Protein AF-0000000085945039 (afdb_homodimer)

Foldseek 3Di:
DLVVVVVVCVVVVDDCPDPVNVCVSVVVVVVLCQLQVLVVDDLCVLQVPQKDQQQDQDKDKDWFLKAWAAALVPRFIKIWIKIKIFGAPRIDGDPVSLSSLLSSLRSNHDDVQRSQVSSQVSCCVVRVTQKMKMKIKIDTVCCQVDDPNPVPDIDMYMDMDHCCVVPPVNVVVRVVVRVVVD/DLVVVLVVCVVVVDDCPDPVNVCVSVVVVVVLCQLQVLVVDDLCVLQVPQKDQQQDFDKDKDWFLKAWAAALVPRFIKIWIKIKIFGAPRIDGDPVSLSVLLSSLRSNHDDVQRSQVSSQVSCCVVRVTQKMKMKIKIDTVCCQVDDPNPVPDIDMYMDMDHCCVVPVVNVVVRVVVRVVVD

Solvent-accessible surface area (backbone atoms only — not comparable to full-atom values): 18524 Å² total; per-residue (Å²): 86,34,66,31,40,44,49,41,46,42,74,63,72,48,64,59,80,40,81,73,31,57,60,16,23,54,42,26,35,53,48,52,49,60,47,31,45,21,71,77,54,52,69,70,70,61,47,62,84,43,66,38,82,69,71,45,73,58,77,46,72,49,70,70,39,75,40,54,31,27,30,37,53,45,70,33,50,28,41,36,31,35,32,40,35,35,29,30,58,34,34,44,63,47,69,67,40,56,53,48,49,47,47,34,56,30,13,24,75,34,51,71,65,58,45,30,42,52,46,34,50,48,50,40,68,73,46,54,37,54,15,28,35,23,38,34,40,32,34,48,41,64,47,34,71,33,87,89,38,47,78,82,54,70,47,76,42,71,29,58,35,56,46,36,56,74,32,65,68,59,32,47,53,53,53,54,60,61,59,66,74,108,88,35,65,30,41,45,50,40,45,41,73,64,71,47,62,59,79,39,85,73,30,58,60,16,23,52,41,27,34,52,48,51,48,59,48,31,44,20,70,78,55,51,69,70,69,62,46,64,82,41,66,40,82,68,70,46,73,58,76,46,75,51,70,71,40,76,42,54,30,25,30,37,54,45,71,33,50,28,39,36,32,34,32,41,35,35,29,31,58,34,36,46,64,48,70,67,40,56,54,48,49,48,46,35,56,30,12,24,76,32,52,71,65,58,45,31,41,52,48,33,51,49,51,40,68,73,47,54,37,52,17,29,38,22,38,37,39,33,35,47,42,63,46,33,71,34,88,89,38,46,78,81,56,70,48,77,44,70,28,57,34,56,48,37,56,74,32,67,68,60,32,48,52,53,53,56,59,59,60,67,73,108

InterPro domains:
  IPR001474 GTP cyclohydrolase I [MF_00223] (1-179)
  IPR001474 GTP cyclohydrolase I [NF006826] (3-180)
  IPR001474 GTP cyclohydrolase I [PTHR11109] (1-179)
  IPR001474 GTP cyclohydrolase I [TIGR00063] (1-179)
  IPR018234 GTP cyclohydrolase I, conserved site [PS00860] (106-116)
  IPR020602 GTP cyclohydrolase I domain [PF01227] (2-178)
  IPR043133 GTP cyclohydrolase I, C-terminal/NADPH-dependent 7-cyano-7-deazaguanine reductase [G3DSA:3.30.1130.10] (48-181)
  IPR043134 GTP cyclohydrolase I, N-terminal domain [G3DSA:1.10.286.10] (1-46)

Sequence (364 aa):
MSKAYASIITHCGEDIQRQGLLKTPERAAKAMLFFTKGYEDNLDDVVNEAIFDEGHDEMVIVSNIEMFSLCEHHLVPFIGKVHIGYLPNKKVIGLSKLARIVEMFSRRLQVQERLTKQIAVAISEVLQPLGVAVVVEACHMCMVMRGVQKINATTMTSCMLGVLRDDAKTRDEFLNLTKRQKMSKAYASIITHCGEDIQRQGLLKTPERAAKAMLFFTKGYEDNLDDVVNEAIFDEGHDEMVIVSNIEMFSLCEHHLVPFIGKVHIGYLPNKKVIGLSKLARIVEMFSRRLQVQERLTKQIAVAISEVLQPLGVAVVVEACHMCMVMRGVQKINATTMTSCMLGVLRDDAKTRDEFLNLTKRQK

Organism: Parascaris univalens (NCBI:txid6257)

Nearest PDB structures (foldseek):
  1is7-assembly1_B  TM=9.895E-01  e=5.370E-28  Rattus norvegicus
  6z80-assembly1_A  TM=9.912E-01  e=3.704E-28  Homo sapiens
  1is8-assembly1_D  TM=9.829E-01  e=1.359E-27  Rattus norvegicus
  1wm9-assembly1_A  TM=9.925E-01  e=2.341E-26  Thermus thermophilus HB8
  1fb1-assembly1_C  TM=9.833E-01  e=1.944E-26  Homo sapiens

Radius of gyration: 23.94 Å; Cα contacts (8 Å, |Δi|>4): 740; chains: 2; bounding box: 45×75×54 Å

Secondary structure (DSSP, 8-state):
-HHHHHHHHHHTT--TTSGGGTTHHHHHHHHHHHHTGGGG--HHHHHTT-EEE----SPEEEEEEEEEEEETTT--EEEEEEEEEEE-SSEEE-HHHHHHHHHHHHSSEE-HHHHHHHHHHHHHHHH--SEEEEEEEEEEHHHHSSTT--TT--EEEEEEEEHHHH-HHHHHHHHHHHHTT-/-HHHHHHHHHHTT--TTSGGGTTHHHHHHHHHHHHTGGGG--HHHHHTT-EEE----SPEEEEEEEEEEEETTT--EEEEEEEEEEE-SSEEE-HHHHHHHHHHHHSSEE-HHHHHHHHHHHHHHHH--SEEEEEEEEEEHHHHSSTT--TT--EEEEEEEEHHHH-HHHHHHHHHHHHTT-

pLDDT: mean 93.79, std 7.06, range [51.91, 98.81]

Structure (mmCIF, N/CA/C/O backbone):
data_AF-0000000085945039-model_v1
#
loop_
_entity.id
_entity.type
_entity.pdbx_description
1 polymer 'GTP cyclohydrolase 1'
#
loop_
_atom_site.group_PDB
_atom_site.id
_atom_site.type_symbol
_atom_site.label_atom_id
_atom_site.label_alt_id
_atom_site.label_comp_id
_atom_site.label_asym_id
_atom_site.label_entity_id
_atom_site.label_seq_id
_atom_site.pdbx_PDB_ins_code
_atom_site.Cartn_x
_atom_site.Cartn_y
_atom_site.Cartn_z
_atom_site.occupancy
_atom_site.B_iso_or_equiv
_atom_site.auth_seq_id
_atom_site.auth_comp_id
_atom_site.auth_asym_id
_atom_site.auth_atom_id
_atom_site.pdbx_PDB_model_num
ATOM 1 N N . MET A 1 1 ? 22.312 -5.035 1.761 1 96.31 1 MET A N 1
ATOM 2 C CA . MET A 1 1 ? 21.016 -4.379 1.548 1 96.31 1 MET A CA 1
ATOM 3 C C . MET A 1 1 ? 20.75 -3.336 2.627 1 96.31 1 MET A C 1
ATOM 5 O O . MET A 1 1 ? 20.281 -2.24 2.33 1 96.31 1 MET A O 1
ATOM 9 N N . SER A 1 2 ? 21.203 -3.65 3.838 1 97.81 2 SER A N 1
ATOM 10 C CA . SER A 1 2 ? 21.016 -2.686 4.918 1 97.81 2 SER A CA 1
ATOM 11 C C . SER A 1 2 ? 21.766 -1.394 4.637 1 97.81 2 SER A C 1
ATOM 13 O O . SER A 1 2 ? 21.25 -0.3 4.879 1 97.81 2 SER A O 1
ATOM 15 N N . LYS A 1 3 ? 22.953 -1.507 4.141 1 98 3 LYS A N 1
ATOM 16 C CA . LYS A 1 3 ? 23.75 -0.33 3.799 1 98 3 LYS A CA 1
ATOM 17 C C . LYS A 1 3 ? 23.062 0.492 2.705 1 98 3 LYS A C 1
ATOM 19 O O . LYS A 1 3 ? 23.109 1.724 2.73 1 98 3 LYS A O 1
ATOM 24 N N . ALA A 1 4 ? 22.516 -0.199 1.763 1 98.31 4 ALA A N 1
ATOM 25 C CA . ALA A 1 4 ? 21.781 0.494 0.705 1 98.31 4 ALA A CA 1
ATOM 26 C C . ALA A 1 4 ? 20.594 1.274 1.274 1 98.31 4 ALA A C 1
ATOM 28 O O . ALA A 1 4 ? 20.391 2.436 0.916 1 98.31 4 ALA A O 1
ATOM 29 N N . TYR A 1 5 ? 19.859 0.705 2.178 1 98.5 5 TYR A N 1
ATOM 30 C CA . TYR A 1 5 ? 18.719 1.389 2.785 1 98.5 5 TYR A CA 1
ATOM 31 C C . TYR A 1 5 ? 19.188 2.551 3.656 1 98.5 5 TYR A C 1
ATOM 33 O O . TYR A 1 5 ? 18.531 3.592 3.713 1 98.5 5 TYR A O 1
ATOM 41 N N . ALA A 1 6 ? 20.297 2.352 4.379 1 98.31 6 ALA A N 1
ATOM 42 C CA . ALA A 1 6 ? 20.875 3.471 5.125 1 98.31 6 ALA A CA 1
ATOM 43 C C . ALA A 1 6 ? 21.188 4.648 4.207 1 98.31 6 ALA A C 1
ATOM 45 O O . ALA A 1 6 ? 20.906 5.801 4.551 1 98.31 6 ALA A O 1
ATOM 46 N N . SER A 1 7 ? 21.75 4.344 3.1 1 98.25 7 SER A N 1
ATOM 47 C CA . SER A 1 7 ? 22.047 5.367 2.107 1 98.25 7 SER A CA 1
ATOM 48 C C . SER A 1 7 ? 20.781 6.066 1.629 1 98.25 7 SER A C 1
ATOM 50 O O . SER A 1 7 ? 20.734 7.293 1.509 1 98.25 7 SER A O 1
ATOM 52 N N . ILE A 1 8 ? 19.719 5.312 1.376 1 98.25 8 ILE A N 1
ATOM 53 C CA . ILE A 1 8 ? 18.453 5.855 0.915 1 98.25 8 ILE A CA 1
ATOM 54 C C . ILE A 1 8 ? 17.891 6.812 1.963 1 98.25 8 ILE A C 1
ATOM 56 O O . ILE A 1 8 ? 17.5 7.938 1.64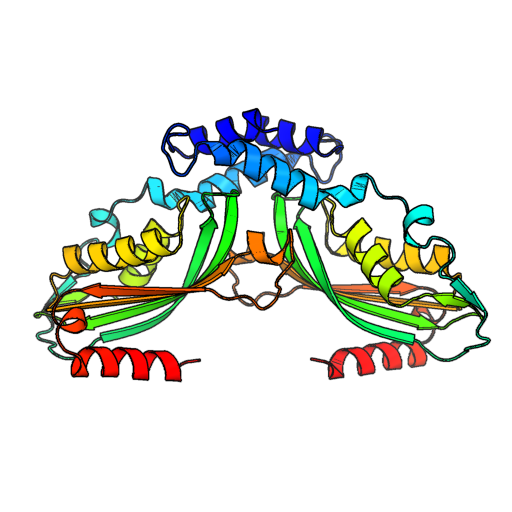2 1 98.25 8 ILE A O 1
ATOM 60 N N . ILE A 1 9 ? 17.859 6.395 3.205 1 98.19 9 ILE A N 1
ATOM 61 C CA . ILE A 1 9 ? 17.312 7.199 4.297 1 98.19 9 ILE A CA 1
ATOM 62 C C . ILE A 1 9 ? 18.109 8.5 4.41 1 98.19 9 ILE A C 1
ATOM 64 O O . ILE A 1 9 ? 17.516 9.578 4.551 1 98.19 9 ILE A O 1
ATOM 68 N N . THR A 1 10 ? 19.391 8.438 4.297 1 97.38 10 THR A N 1
ATOM 69 C CA . THR A 1 10 ? 20.266 9.609 4.383 1 97.38 10 THR A CA 1
ATOM 70 C C . THR A 1 10 ? 19.984 10.578 3.234 1 97.38 10 THR A C 1
ATOM 72 O O . THR A 1 10 ? 19.938 11.789 3.434 1 97.38 10 THR A O 1
ATOM 75 N N . HIS A 1 11 ? 19.75 10.039 2.088 1 96.94 11 HIS A N 1
ATOM 76 C CA . HIS A 1 11 ? 19.5 10.867 0.916 1 96.94 11 HIS A CA 1
ATOM 77 C C . HIS A 1 11 ? 18.156 11.57 1.013 1 96.94 11 HIS A C 1
ATOM 79 O O . HIS A 1 11 ? 17.906 12.562 0.322 1 96.94 11 HIS A O 1
ATOM 85 N N . CYS A 1 12 ? 17.234 11 1.797 1 96.12 12 CYS A N 1
ATOM 86 C CA . CYS A 1 12 ? 15.945 11.648 2.033 1 96.12 12 CYS A CA 1
ATOM 87 C C . CYS A 1 12 ? 16.094 12.812 3.002 1 96.12 12 CYS A C 1
ATOM 89 O O . CYS A 1 12 ? 15.141 13.562 3.227 1 96.12 12 CYS A O 1
ATOM 91 N N . GLY A 1 13 ? 17.234 12.984 3.623 1 94.5 13 GLY A N 1
ATOM 92 C CA . GLY A 1 13 ? 17.484 14.086 4.543 1 94.5 13 GLY A CA 1
ATOM 93 C C . GLY A 1 13 ? 17.312 13.695 5.996 1 94.5 13 GLY A C 1
ATOM 94 O O . GLY A 1 13 ? 17.266 14.562 6.875 1 94.5 13 GLY A O 1
ATOM 95 N N . GLU A 1 14 ? 17.219 12.398 6.285 1 95.69 14 GLU A N 1
ATOM 96 C CA . GLU A 1 14 ? 17 11.93 7.648 1 95.69 14 GLU A CA 1
ATOM 97 C C . GLU A 1 14 ? 18.312 11.547 8.32 1 95.69 14 GLU A C 1
ATOM 99 O O . GLU A 1 14 ? 19.312 11.305 7.637 1 95.69 14 GLU A O 1
ATOM 104 N N . ASP A 1 15 ? 18.266 11.609 9.617 1 94.94 15 ASP A N 1
ATOM 105 C CA . ASP A 1 15 ? 19.391 11.164 10.438 1 94.94 15 ASP A CA 1
ATOM 106 C C . ASP A 1 15 ? 19.25 9.68 10.789 1 94.94 15 ASP A C 1
ATOM 108 O O . ASP A 1 15 ? 18.438 9.312 11.641 1 94.94 15 ASP A O 1
ATOM 112 N N . ILE A 1 16 ? 20.031 8.906 10.203 1 94 16 ILE A N 1
ATOM 113 C CA . ILE A 1 16 ? 19.953 7.457 10.375 1 94 16 ILE A CA 1
ATOM 114 C C . ILE A 1 16 ? 20.266 7.09 11.82 1 94 16 ILE A C 1
ATOM 116 O O . ILE A 1 16 ? 19.984 5.977 12.258 1 94 16 ILE A O 1
ATOM 120 N N . GLN A 1 17 ? 20.828 8.055 12.555 1 94.19 17 GLN A N 1
ATOM 121 C CA . GLN A 1 17 ? 21.25 7.766 13.922 1 94.19 17 GLN A CA 1
ATOM 122 C C . GLN A 1 17 ? 20.156 8.133 14.922 1 94.19 17 GLN A C 1
ATOM 124 O O . GLN A 1 17 ? 20.281 7.867 16.125 1 94.19 17 GLN A O 1
ATOM 129 N N . ARG A 1 18 ? 19.109 8.703 14.438 1 93.56 18 ARG A N 1
ATOM 130 C CA . ARG A 1 18 ? 18.062 9.016 15.398 1 93.56 18 ARG A CA 1
ATOM 131 C C . ARG A 1 18 ? 17.344 7.75 15.867 1 93.56 18 ARG A C 1
ATOM 133 O O . ARG A 1 18 ? 17.297 6.758 15.141 1 93.56 18 ARG A O 1
ATOM 140 N N . GLN A 1 19 ? 16.75 7.707 17.047 1 92.56 19 GLN A N 1
ATOM 141 C CA . GLN A 1 19 ? 16.188 6.547 17.734 1 92.56 19 GLN A CA 1
ATOM 142 C C . GLN A 1 19 ? 15.172 5.82 16.859 1 92.56 19 GLN A C 1
ATOM 144 O O . GLN A 1 19 ? 15.227 4.598 16.719 1 92.56 19 GLN A O 1
ATOM 149 N N . GLY A 1 20 ? 14.375 6.426 16.156 1 92.19 20 GLY A N 1
ATOM 150 C CA . GLY A 1 20 ? 13.32 5.824 15.352 1 92.19 20 GLY A CA 1
ATOM 151 C C . GLY A 1 20 ? 13.828 5.156 14.086 1 92.19 20 GLY A C 1
ATOM 152 O O . GLY A 1 20 ? 13.148 4.316 13.5 1 92.19 20 GLY A O 1
ATOM 153 N N . LEU A 1 21 ? 15.102 5.398 13.672 1 96.75 21 LEU A N 1
ATOM 154 C CA . LEU A 1 21 ? 15.594 4.934 12.383 1 96.75 21 LEU A CA 1
ATOM 155 C C . LEU A 1 21 ? 16.797 4.016 12.555 1 96.75 21 LEU A C 1
ATOM 157 O O . LEU A 1 21 ? 17.281 3.416 11.594 1 96.75 21 LEU A O 1
ATOM 161 N N . LEU A 1 22 ? 17.234 3.82 13.805 1 96.88 22 LEU A N 1
ATOM 162 C CA . LEU A 1 22 ? 18.453 3.07 14.086 1 96.88 22 LEU A CA 1
ATOM 163 C C . LEU A 1 22 ? 18.406 1.686 13.445 1 96.88 22 LEU A C 1
ATOM 165 O O . LEU A 1 22 ? 19.375 1.238 12.836 1 96.88 22 LEU A O 1
ATOM 169 N N . LYS A 1 23 ? 17.328 1.041 13.609 1 97.81 23 LYS A N 1
ATOM 170 C CA . LYS A 1 23 ? 17.203 -0.328 13.117 1 97.81 23 LYS A CA 1
ATOM 171 C C . LYS A 1 23 ? 16.438 -0.372 11.797 1 97.81 23 LYS A C 1
ATOM 173 O O . LYS A 1 23 ? 16.203 -1.449 11.25 1 97.81 23 LYS A O 1
ATOM 178 N N . THR A 1 24 ? 16.078 0.796 11.242 1 98.31 24 THR A N 1
ATOM 179 C CA . THR A 1 24 ? 15.219 0.87 10.062 1 98.31 24 THR A CA 1
ATOM 180 C C . THR A 1 24 ? 15.914 0.259 8.852 1 98.31 24 THR A C 1
ATOM 182 O O . THR A 1 24 ? 15.312 -0.505 8.102 1 98.31 24 THR A O 1
ATOM 185 N N . PRO A 1 25 ? 17.234 0.521 8.648 1 98.25 25 PRO A N 1
ATOM 186 C CA . PRO A 1 25 ? 17.891 -0.089 7.484 1 98.25 25 PRO A CA 1
ATOM 187 C C . PRO A 1 25 ? 17.797 -1.614 7.496 1 98.25 25 PRO A C 1
ATOM 189 O O . PRO A 1 25 ? 17.484 -2.227 6.477 1 98.25 25 PRO A O 1
ATOM 192 N N . GLU A 1 26 ? 17.984 -2.18 8.633 1 98.31 26 GLU A N 1
ATOM 193 C CA . GLU A 1 26 ? 17.906 -3.633 8.758 1 98.31 26 GLU A CA 1
ATOM 194 C C . GLU A 1 26 ? 16.484 -4.137 8.578 1 98.31 26 GLU A C 1
ATOM 196 O O . GLU A 1 26 ? 16.25 -5.121 7.875 1 98.31 26 GLU A O 1
ATOM 201 N N . ARG A 1 27 ? 15.555 -3.486 9.211 1 98.06 27 ARG A N 1
ATOM 202 C CA . ARG A 1 27 ? 14.148 -3.887 9.125 1 98.06 27 ARG A CA 1
ATOM 203 C C . ARG A 1 27 ? 13.633 -3.762 7.695 1 98.06 27 ARG A C 1
ATOM 205 O O . ARG A 1 27 ? 12.875 -4.613 7.223 1 98.06 27 ARG A O 1
ATOM 212 N N . ALA A 1 28 ? 14.047 -2.686 7.02 1 98.25 28 ALA A N 1
ATOM 213 C CA . ALA A 1 28 ? 13.664 -2.498 5.621 1 98.25 28 ALA A CA 1
ATOM 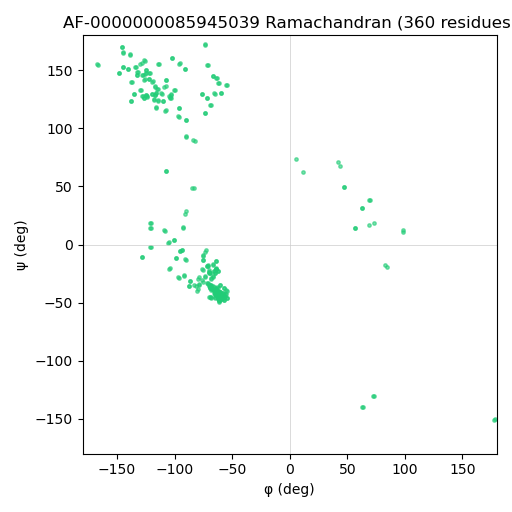214 C C . ALA A 1 28 ? 14.258 -3.588 4.738 1 98.25 28 ALA A C 1
ATOM 216 O O . ALA A 1 28 ? 13.594 -4.102 3.84 1 98.25 28 ALA A O 1
ATOM 217 N N . ALA A 1 29 ? 15.477 -3.932 5.012 1 98.38 29 ALA A N 1
ATOM 218 C CA . ALA A 1 29 ? 16.125 -5.004 4.266 1 98.38 29 ALA A CA 1
ATOM 219 C C . ALA A 1 29 ? 15.406 -6.332 4.461 1 98.38 29 ALA A C 1
ATOM 221 O O . ALA A 1 29 ? 15.133 -7.043 3.49 1 98.38 29 ALA A O 1
ATOM 222 N N . LYS A 1 30 ? 15.094 -6.633 5.668 1 97.94 30 LYS A N 1
ATOM 223 C CA . LYS A 1 30 ? 14.367 -7.867 5.969 1 97.94 30 LYS A CA 1
ATOM 224 C C . LYS A 1 30 ? 13 -7.883 5.293 1 97.94 30 LYS A C 1
ATOM 226 O O . LYS A 1 30 ? 12.578 -8.906 4.758 1 97.94 30 LYS A O 1
ATOM 231 N N . ALA A 1 31 ? 12.359 -6.75 5.336 1 97.62 31 ALA A N 1
ATOM 232 C CA . ALA A 1 31 ? 11.062 -6.641 4.672 1 97.62 31 ALA A CA 1
ATOM 233 C C . ALA A 1 31 ? 11.195 -6.902 3.172 1 97.62 31 ALA A C 1
ATOM 235 O O . ALA A 1 31 ? 10.406 -7.652 2.598 1 97.62 31 ALA A O 1
ATOM 236 N N . MET A 1 32 ? 12.18 -6.293 2.551 1 98.06 32 MET A N 1
ATOM 237 C CA . MET A 1 32 ? 12.398 -6.461 1.116 1 98.06 32 MET A CA 1
ATOM 238 C C . MET A 1 32 ? 12.672 -7.922 0.774 1 98.06 32 MET A C 1
ATOM 240 O O . MET A 1 32 ? 12.133 -8.445 -0.205 1 98.06 32 MET A O 1
ATOM 244 N N . LEU A 1 33 ? 13.445 -8.562 1.606 1 97.75 33 LEU A N 1
ATOM 245 C CA . LEU A 1 33 ? 13.727 -9.977 1.384 1 97.75 33 LEU A CA 1
ATOM 246 C C . LEU A 1 33 ? 12.453 -10.812 1.521 1 97.75 33 LEU A C 1
ATOM 248 O O . LEU A 1 33 ? 12.25 -11.766 0.77 1 97.75 33 LEU A O 1
ATOM 252 N N . PHE A 1 34 ? 11.648 -10.469 2.459 1 97.56 34 PHE A N 1
ATOM 253 C CA . PHE A 1 34 ? 10.375 -11.156 2.609 1 97.56 34 PHE A CA 1
ATOM 254 C C . PHE A 1 34 ? 9.492 -10.922 1.388 1 97.56 34 PHE A C 1
ATOM 256 O O . PHE A 1 34 ? 8.859 -11.859 0.89 1 97.56 34 PHE A O 1
ATOM 263 N N . PHE A 1 35 ? 9.453 -9.68 0.902 1 97.75 35 PHE A N 1
ATOM 264 C CA . PHE A 1 35 ? 8.617 -9.312 -0.235 1 97.75 35 PHE A CA 1
ATOM 265 C C . PHE A 1 35 ? 9.062 -10.047 -1.494 1 97.75 35 PHE A C 1
ATOM 267 O O . PHE A 1 35 ? 8.305 -10.156 -2.459 1 97.75 35 PHE A O 1
ATOM 274 N N . THR A 1 36 ? 10.281 -10.523 -1.518 1 98.12 36 THR A N 1
ATOM 275 C CA . THR A 1 36 ? 10.812 -11.125 -2.738 1 98.12 36 THR A CA 1
ATOM 276 C C . THR A 1 36 ? 11.219 -12.578 -2.494 1 98.12 36 THR A C 1
ATOM 278 O O . THR A 1 36 ? 12.031 -13.133 -3.24 1 98.12 36 THR A O 1
ATOM 281 N N . LYS A 1 37 ? 10.734 -13.188 -1.455 1 97.31 37 LYS A N 1
ATOM 282 C CA . LYS A 1 37 ? 11.133 -14.531 -1.059 1 97.31 37 LYS A CA 1
ATOM 283 C C . LYS A 1 37 ? 10.688 -15.562 -2.09 1 97.31 37 LYS A C 1
ATOM 285 O O . LYS A 1 37 ? 11.203 -16.688 -2.117 1 97.31 37 LYS A O 1
ATOM 290 N N . GLY A 1 38 ? 9.75 -15.172 -2.936 1 97.44 38 GLY A N 1
ATOM 291 C CA . GLY A 1 38 ? 9.25 -16.078 -3.955 1 97.44 38 GLY A CA 1
ATOM 292 C C . GLY A 1 38 ? 10.312 -16.516 -4.945 1 97.44 38 GLY A C 1
ATOM 293 O O . GLY A 1 38 ? 10.156 -17.531 -5.621 1 97.44 38 GLY A O 1
ATOM 294 N N . TYR A 1 39 ? 11.367 -15.734 -5.078 1 96.81 39 TYR A N 1
ATOM 295 C CA . TYR A 1 39 ? 12.461 -16.094 -5.969 1 96.81 39 TYR A CA 1
ATOM 296 C C . TYR A 1 39 ? 13.156 -17.359 -5.496 1 96.81 39 TYR A C 1
ATOM 298 O O . TYR A 1 39 ? 13.773 -18.078 -6.293 1 96.81 39 TYR A O 1
ATOM 306 N N . GLU A 1 40 ? 13.008 -17.688 -4.25 1 96.06 40 GLU A N 1
ATOM 307 C CA . GLU A 1 40 ? 13.688 -18.844 -3.678 1 96.06 40 GLU A CA 1
ATOM 308 C C . GLU A 1 40 ? 12.789 -20.078 -3.695 1 96.06 40 GLU A C 1
ATOM 310 O O . GLU A 1 40 ? 13.227 -21.172 -3.35 1 96.06 40 GLU A O 1
ATOM 315 N N . ASP A 1 41 ? 11.578 -19.859 -4.09 1 95.19 41 ASP A N 1
ATOM 316 C CA . ASP A 1 41 ? 10.625 -20.969 -4.105 1 95.19 41 ASP A CA 1
ATOM 317 C C . ASP A 1 41 ? 10.633 -21.688 -5.453 1 95.19 41 ASP A C 1
ATOM 319 O O . ASP A 1 41 ? 10.992 -21.094 -6.477 1 95.19 41 ASP A O 1
ATOM 323 N N . ASN A 1 42 ? 10.328 -22.922 -5.367 1 95.31 42 ASN A N 1
ATOM 324 C CA . ASN A 1 42 ? 10.109 -23.703 -6.582 1 95.31 42 ASN A CA 1
ATOM 325 C C . ASN A 1 42 ? 8.742 -24.375 -6.578 1 95.31 42 ASN A C 1
ATOM 327 O O . ASN A 1 42 ? 8.25 -24.781 -5.523 1 95.31 42 ASN A O 1
ATOM 331 N N . LEU A 1 43 ? 8.211 -24.5 -7.738 1 95.38 43 LEU A N 1
ATOM 332 C CA . LEU A 1 43 ? 6.84 -24.953 -7.922 1 95.38 43 LEU A CA 1
ATOM 333 C C . LEU A 1 43 ? 6.664 -26.359 -7.375 1 95.38 43 LEU A C 1
ATOM 335 O O . LEU A 1 43 ? 5.672 -26.656 -6.699 1 95.38 43 LEU A O 1
ATOM 339 N N . ASP A 1 44 ? 7.648 -27.234 -7.598 1 94.31 44 ASP A N 1
ATOM 340 C CA . ASP A 1 44 ? 7.562 -28.625 -7.152 1 94.31 44 ASP A CA 1
ATOM 341 C C . ASP A 1 44 ? 7.488 -28.703 -5.629 1 94.31 44 ASP A C 1
ATOM 343 O O . ASP A 1 44 ? 6.719 -29.5 -5.082 1 94.31 44 ASP A O 1
ATOM 347 N N . ASP A 1 45 ? 8.242 -27.906 -4.98 1 94.12 45 ASP A N 1
ATOM 348 C CA . ASP A 1 45 ? 8.242 -27.875 -3.523 1 94.12 45 ASP A CA 1
ATOM 349 C C . ASP A 1 45 ? 6.926 -27.312 -2.984 1 94.12 45 ASP A C 1
ATOM 351 O O . ASP A 1 45 ? 6.418 -27.797 -1.966 1 94.12 45 ASP A O 1
ATOM 355 N N . VAL A 1 46 ? 6.355 -26.359 -3.703 1 93.25 46 VAL A N 1
ATOM 356 C CA . VAL A 1 46 ? 5.121 -25.703 -3.279 1 93.25 46 VAL A CA 1
ATOM 357 C C . VAL A 1 46 ? 3.957 -26.688 -3.363 1 93.25 46 VAL A C 1
ATOM 359 O O . VAL A 1 46 ? 3.109 -26.719 -2.467 1 93.25 46 VAL A O 1
ATOM 362 N N . VAL A 1 47 ? 3.85 -27.516 -4.266 1 91.44 47 VAL A N 1
ATOM 363 C CA . VAL A 1 47 ? 2.713 -28.406 -4.512 1 91.44 47 VAL A CA 1
ATOM 364 C C . VAL A 1 47 ? 2.91 -29.719 -3.758 1 91.44 47 VAL A C 1
ATOM 366 O O . VAL A 1 47 ? 1.951 -30.281 -3.23 1 91.44 47 VAL A O 1
ATOM 369 N N . ASN A 1 48 ? 4.074 -30.016 -3.24 1 83.56 48 ASN A N 1
ATOM 370 C CA . ASN A 1 48 ? 4.516 -31.172 -2.451 1 83.56 48 ASN A CA 1
ATOM 371 C C . ASN A 1 48 ? 3.422 -32.219 -2.342 1 83.56 48 ASN A C 1
ATOM 373 O O . ASN A 1 48 ? 2.924 -32.5 -1.249 1 83.56 48 ASN A O 1
ATOM 377 N N . GLU A 1 49 ? 2.99 -33.062 -3.312 1 76.38 49 GLU A N 1
ATOM 378 C CA . GLU A 1 49 ? 2.102 -34.219 -3.24 1 76.38 49 GLU A CA 1
ATOM 379 C C . GLU A 1 49 ? 0.669 -33.812 -2.928 1 76.38 49 GLU A C 1
ATOM 381 O O . GLU A 1 49 ? -0.107 -34.562 -2.371 1 76.38 49 GLU A O 1
ATOM 386 N N . ALA A 1 50 ? 0.251 -32.625 -3.068 1 83.38 50 ALA A N 1
ATOM 387 C CA . ALA A 1 50 ? -1.1 -32.156 -2.758 1 83.38 50 ALA A CA 1
ATOM 388 C C . ALA A 1 50 ? -2.006 -32.25 -3.982 1 83.38 50 ALA A C 1
ATOM 390 O O . ALA A 1 50 ? -2.881 -31.406 -4.18 1 83.38 50 ALA A O 1
ATOM 391 N N . ILE A 1 51 ? -1.673 -33.125 -4.801 1 88.31 51 ILE A N 1
ATOM 392 C CA . ILE A 1 51 ? -2.523 -33.406 -5.953 1 88.31 51 ILE A CA 1
ATOM 393 C C . ILE A 1 51 ? -3.293 -34.719 -5.723 1 88.31 51 ILE A C 1
ATOM 395 O O . ILE A 1 51 ? -2.703 -35.719 -5.359 1 88.31 51 ILE A O 1
ATOM 399 N N . PHE A 1 52 ? -4.574 -34.562 -5.887 1 88.69 52 PHE A N 1
ATOM 400 C CA . PHE A 1 52 ? -5.461 -35.688 -5.59 1 88.69 52 PHE A CA 1
ATOM 401 C C . PHE A 1 52 ? -6.223 -36.125 -6.836 1 88.69 52 PHE A C 1
ATOM 403 O O . PHE A 1 52 ? -6.684 -35.281 -7.609 1 88.69 52 PHE A O 1
ATOM 410 N N . ASP A 1 53 ? -6.309 -37.438 -6.867 1 86.94 53 ASP A N 1
ATOM 411 C CA . ASP A 1 53 ? -7.137 -38 -7.926 1 86.94 53 ASP A CA 1
ATOM 412 C C . ASP A 1 53 ? -8.586 -38.156 -7.465 1 86.94 53 ASP A C 1
ATOM 414 O O . ASP A 1 53 ? -8.891 -39.062 -6.676 1 86.94 53 ASP A O 1
ATOM 418 N N . GLU A 1 54 ? -9.469 -37.25 -7.672 1 78.44 54 GLU A N 1
ATOM 419 C CA . GLU A 1 54 ? -10.82 -37.281 -7.121 1 78.44 54 GLU A CA 1
ATOM 420 C C . GLU A 1 54 ? -11.844 -37.625 -8.195 1 78.44 54 GLU A C 1
ATOM 422 O O . GLU A 1 54 ? -13.008 -37.875 -7.883 1 78.44 54 GLU A O 1
ATOM 427 N N . GLY A 1 55 ? -11.5 -37.875 -9.391 1 80.31 55 GLY A N 1
ATOM 428 C CA . GLY A 1 55 ? -12.469 -38.094 -10.453 1 80.31 55 GLY A CA 1
ATOM 429 C C . GLY A 1 55 ? -13.438 -36.938 -10.625 1 80.31 55 GLY A C 1
ATOM 430 O O . GLY A 1 55 ? -14.578 -37.125 -11.055 1 80.31 55 GLY A O 1
ATOM 431 N N . HIS A 1 56 ? -13.188 -35.781 -10.07 1 77.81 56 HIS A N 1
ATOM 432 C CA . HIS A 1 56 ? -13.992 -34.562 -10.172 1 77.81 56 HIS A CA 1
ATOM 433 C C . HIS A 1 56 ? -13.875 -33.938 -11.562 1 77.81 56 HIS A C 1
ATOM 435 O O . HIS A 1 56 ? -12.766 -33.781 -12.086 1 77.81 56 HIS A O 1
ATOM 441 N N . ASP A 1 57 ? -15.062 -33.719 -12.148 1 83.88 57 ASP A N 1
ATOM 442 C CA . ASP A 1 57 ? -15.008 -33.188 -13.508 1 83.88 57 ASP A CA 1
ATOM 443 C C . ASP A 1 57 ? -15.734 -31.844 -13.602 1 83.88 57 ASP A C 1
ATOM 445 O O . ASP A 1 57 ? -15.945 -31.328 -14.695 1 83.88 57 ASP A O 1
ATOM 449 N N . GLU A 1 58 ? -16.016 -31.266 -12.414 1 89.88 58 GLU A N 1
ATOM 450 C CA . GLU A 1 58 ? -16.672 -29.953 -12.398 1 89.88 58 GLU A CA 1
ATOM 451 C C . GLU A 1 58 ? -15.664 -28.844 -12.094 1 89.88 58 GLU A C 1
ATOM 453 O O . GLU A 1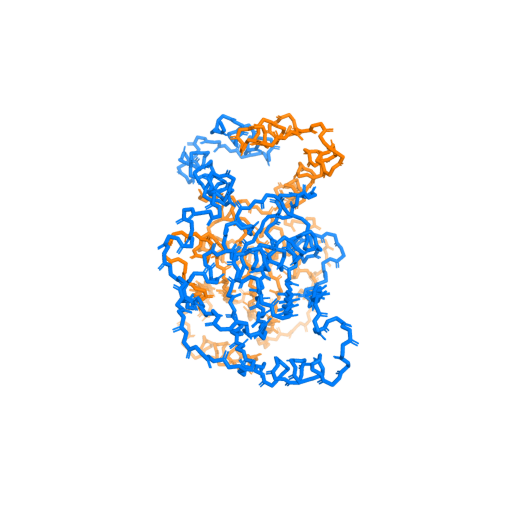 58 ? -14.609 -29.094 -11.5 1 89.88 58 GLU A O 1
ATOM 458 N N . MET A 1 59 ? -16.047 -27.609 -12.453 1 92.62 59 MET A N 1
ATOM 459 C CA . MET A 1 59 ? -15.188 -26.438 -12.281 1 92.62 59 MET A CA 1
ATOM 460 C C . MET A 1 59 ? -14.938 -26.156 -10.805 1 92.62 59 MET A C 1
ATOM 462 O O . MET A 1 59 ? -15.859 -26.203 -9.992 1 92.62 59 MET A O 1
ATOM 466 N N . VAL A 1 60 ? -13.695 -25.984 -10.438 1 94.69 60 VAL A N 1
ATOM 467 C CA . VAL A 1 60 ? -13.289 -25.547 -9.102 1 94.69 60 VAL A CA 1
ATOM 468 C C . VAL A 1 60 ? -12.906 -24.078 -9.141 1 94.69 60 VAL A C 1
ATOM 470 O O . VAL A 1 60 ? -12.125 -23.656 -10 1 94.69 60 VAL A O 1
ATOM 473 N N . ILE A 1 61 ? -13.5 -23.25 -8.195 1 95.31 61 ILE A N 1
ATOM 474 C CA . ILE A 1 61 ? -13.211 -21.828 -8.164 1 95.31 61 ILE A CA 1
ATOM 475 C C . ILE A 1 61 ? -12.766 -21.422 -6.758 1 95.31 61 ILE A C 1
ATOM 477 O O . ILE A 1 61 ? -13.414 -21.766 -5.77 1 95.31 61 ILE A O 1
ATOM 481 N N . VAL A 1 62 ? -11.656 -20.812 -6.641 1 96.31 62 VAL A N 1
ATOM 482 C CA . VAL A 1 62 ? -11.188 -20.188 -5.418 1 96.31 62 VAL A CA 1
ATOM 483 C C . VAL A 1 62 ? -11.062 -18.672 -5.637 1 96.31 62 VAL A C 1
ATOM 485 O O . VAL A 1 62 ? -10.312 -18.219 -6.504 1 96.31 62 VAL A O 1
ATOM 488 N N . SER A 1 63 ? -11.867 -17.891 -4.848 1 95.81 63 SER A N 1
ATOM 489 C CA . SER A 1 63 ? -11.906 -16.453 -5.043 1 95.81 63 SER A CA 1
ATOM 490 C C . SER A 1 63 ? -11.32 -15.711 -3.842 1 95.81 63 SER A C 1
ATOM 492 O O . SER A 1 63 ? -11.234 -16.281 -2.748 1 95.81 63 SER A O 1
ATOM 494 N N . ASN A 1 64 ? -10.875 -14.578 -4.098 1 95.62 64 ASN A N 1
ATOM 495 C CA . ASN A 1 64 ? -10.469 -13.617 -3.076 1 95.62 64 ASN A CA 1
ATOM 496 C C . ASN A 1 64 ? -9.211 -14.07 -2.35 1 95.62 64 ASN A C 1
ATOM 498 O O . ASN A 1 64 ? -9.117 -13.953 -1.126 1 95.62 64 ASN A O 1
ATOM 502 N N . ILE A 1 65 ? -8.281 -14.664 -3.121 1 96.38 65 ILE A N 1
ATOM 503 C CA . ILE A 1 65 ? -6.953 -14.898 -2.562 1 96.38 65 ILE A CA 1
ATOM 504 C C . ILE A 1 65 ? -6.191 -13.578 -2.471 1 96.38 65 ILE A C 1
ATOM 506 O O . ILE A 1 65 ? -5.867 -12.961 -3.492 1 96.38 65 ILE A O 1
ATOM 510 N N . GLU A 1 66 ? -5.93 -13.148 -1.309 1 95.5 66 GLU A N 1
ATOM 511 C CA . GLU A 1 66 ? -5.199 -11.898 -1.141 1 95.5 66 GLU A CA 1
ATOM 512 C C . GLU A 1 66 ? -3.809 -11.984 -1.763 1 95.5 66 GLU A C 1
ATOM 514 O O . GLU A 1 66 ? -3.129 -13.008 -1.645 1 95.5 66 GLU A O 1
ATOM 519 N N . MET A 1 67 ? -3.455 -10.945 -2.379 1 96.75 67 MET A N 1
ATOM 520 C CA . MET A 1 67 ? -2.18 -10.898 -3.09 1 96.75 67 MET A CA 1
ATOM 521 C C . MET A 1 67 ? -1.448 -9.594 -2.816 1 96.75 67 MET A C 1
ATOM 523 O O . MET A 1 67 ? -2.049 -8.516 -2.871 1 96.75 67 MET A O 1
ATOM 527 N N . PHE A 1 68 ? -0.194 -9.688 -2.447 1 96.75 68 PHE A N 1
ATOM 528 C CA . PHE A 1 68 ? 0.714 -8.57 -2.225 1 96.75 68 PHE A CA 1
ATOM 529 C C . PHE A 1 68 ? 1.967 -8.711 -3.082 1 96.75 68 PHE A C 1
ATOM 531 O O . PHE A 1 68 ? 2.623 -9.758 -3.064 1 96.75 68 PHE A O 1
ATOM 538 N N . SER A 1 69 ? 2.287 -7.684 -3.822 1 98.19 69 SER A N 1
ATOM 539 C CA . SER A 1 69 ? 3.469 -7.746 -4.676 1 98.19 69 SER A CA 1
ATOM 540 C C . SER A 1 69 ? 4.152 -6.387 -4.773 1 98.19 69 SER A C 1
ATOM 542 O O . SER A 1 69 ? 3.684 -5.406 -4.191 1 98.19 69 SER A O 1
ATOM 544 N N . LEU A 1 70 ? 5.355 -6.348 -5.348 1 98.25 70 LEU A N 1
ATOM 545 C CA . LEU A 1 70 ? 6.074 -5.117 -5.645 1 98.25 70 LEU A CA 1
ATOM 546 C C . LEU A 1 70 ? 6.133 -4.867 -7.148 1 98.25 70 LEU A C 1
ATOM 548 O O . LEU A 1 70 ? 6.512 -5.758 -7.914 1 98.25 70 LEU A O 1
ATOM 552 N N . CYS A 1 71 ? 5.633 -3.723 -7.504 1 97.25 71 CYS A N 1
ATOM 553 C CA . CYS A 1 71 ? 5.777 -3.344 -8.906 1 97.25 71 CYS A CA 1
ATOM 554 C C . CYS A 1 71 ? 7.246 -3.273 -9.305 1 97.25 71 CYS A C 1
ATOM 556 O O . CYS A 1 71 ? 8.039 -2.582 -8.656 1 97.25 71 CYS A O 1
ATOM 558 N N . GLU A 1 72 ? 7.594 -3.883 -10.367 1 97.19 72 GLU A N 1
ATOM 559 C CA . GLU A 1 72 ? 9 -3.922 -10.758 1 97.19 72 GLU A CA 1
ATOM 560 C C . GLU A 1 72 ? 9.477 -2.559 -11.25 1 97.19 72 GLU A C 1
ATOM 562 O O . GLU A 1 72 ? 10.672 -2.281 -11.266 1 97.19 72 GLU A O 1
ATOM 567 N N . HIS A 1 73 ? 8.555 -1.714 -11.602 1 96.12 73 HIS A N 1
ATOM 568 C CA . HIS A 1 73 ? 8.914 -0.427 -12.188 1 96.12 73 HIS A CA 1
ATOM 569 C C . HIS A 1 73 ? 9.344 0.565 -11.109 1 96.12 73 HIS A C 1
ATOM 571 O O . HIS A 1 73 ? 10.219 1.396 -11.336 1 96.12 73 HIS A O 1
ATOM 577 N N . HIS A 1 74 ? 8.719 0.501 -9.906 1 97.25 74 HIS A N 1
ATOM 578 C CA . HIS A 1 74 ? 8.953 1.537 -8.906 1 97.25 74 HIS A CA 1
ATOM 579 C C . HIS A 1 74 ? 9.336 0.929 -7.562 1 97.25 74 HIS A C 1
ATOM 581 O O . HIS A 1 74 ? 9.711 1.649 -6.637 1 97.25 74 HIS A O 1
ATOM 587 N N . LEU A 1 75 ? 9.211 -0.418 -7.371 1 98 75 LEU A N 1
ATOM 588 C CA . LEU A 1 75 ? 9.414 -1.117 -6.105 1 98 75 LEU A CA 1
ATOM 589 C C . LEU A 1 75 ? 8.406 -0.662 -5.062 1 98 75 LEU A C 1
ATOM 591 O O . LEU A 1 75 ? 8.727 -0.563 -3.877 1 98 75 LEU A O 1
ATOM 595 N N . VAL A 1 76 ? 7.191 -0.288 -5.539 1 97.44 76 VAL A N 1
ATOM 596 C CA . VAL A 1 76 ? 6.074 0.104 -4.688 1 97.44 76 VAL A CA 1
ATOM 597 C C . VAL A 1 76 ? 5.012 -0.994 -4.688 1 97.44 76 VAL A C 1
ATOM 599 O O . VAL A 1 76 ? 4.75 -1.613 -5.723 1 97.44 76 VAL A O 1
ATOM 602 N N . PRO A 1 77 ? 4.414 -1.22 -3.535 1 97.19 77 PRO A N 1
ATOM 603 C CA . PRO A 1 77 ? 3.484 -2.346 -3.438 1 97.19 77 PRO A CA 1
ATOM 604 C C . PRO A 1 77 ? 2.266 -2.186 -4.344 1 97.19 77 PRO A C 1
ATOM 606 O O . PRO A 1 77 ? 1.83 -1.061 -4.605 1 97.19 77 PRO A O 1
ATOM 609 N N . PHE A 1 78 ? 1.815 -3.205 -4.879 1 96.94 78 PHE A N 1
ATOM 610 C CA . PHE A 1 78 ? 0.428 -3.316 -5.312 1 96.94 78 PHE A CA 1
ATOM 611 C C . PHE A 1 78 ? -0.259 -4.492 -4.633 1 96.94 78 PHE A C 1
ATOM 613 O O . PHE A 1 78 ? 0.383 -5.5 -4.32 1 96.94 78 PHE A O 1
ATOM 620 N N . ILE A 1 79 ? -1.479 -4.301 -4.316 1 95.69 79 ILE A N 1
ATOM 621 C CA . ILE A 1 79 ? -2.225 -5.223 -3.465 1 95.69 79 ILE A CA 1
ATOM 622 C C . ILE A 1 79 ? -3.586 -5.516 -4.09 1 95.69 79 ILE A C 1
ATOM 624 O O . ILE A 1 79 ? -4.215 -4.629 -4.672 1 95.69 79 ILE A O 1
ATOM 628 N N . GLY A 1 80 ? -4.055 -6.746 -3.902 1 95.31 80 GLY A N 1
ATOM 629 C CA . GLY A 1 80 ? -5.352 -7.098 -4.453 1 95.31 80 GLY A CA 1
ATOM 630 C C . GLY A 1 80 ? -5.734 -8.547 -4.203 1 95.31 80 GLY A C 1
ATOM 631 O O . GLY A 1 80 ? -5.453 -9.094 -3.135 1 95.31 80 GLY A O 1
ATOM 632 N N . LYS A 1 81 ? -6.496 -9 -5.145 1 97.12 81 LYS A N 1
ATOM 633 C CA . LYS A 1 81 ? -7.035 -10.344 -5.008 1 97.12 81 LYS A CA 1
ATOM 634 C C . LYS A 1 81 ? -6.848 -11.148 -6.293 1 97.12 81 LYS A C 1
ATOM 636 O O . LYS A 1 81 ? -6.891 -10.586 -7.391 1 97.12 81 LYS A O 1
ATOM 641 N N . VAL A 1 82 ? -6.688 -12.406 -6.078 1 98.12 82 VAL A N 1
ATOM 642 C CA . VAL A 1 82 ? -6.574 -13.359 -7.176 1 98.12 82 VAL A CA 1
ATOM 643 C C . VAL A 1 82 ? -7.754 -14.328 -7.137 1 98.12 82 VAL A C 1
ATOM 645 O O . VAL A 1 82 ? -8.133 -14.812 -6.066 1 98.12 82 VAL A O 1
ATOM 648 N N . HIS A 1 83 ? -8.375 -14.5 -8.242 1 97.94 83 HIS A N 1
ATOM 649 C CA . HIS A 1 83 ? -9.406 -15.516 -8.445 1 97.94 83 HIS A CA 1
ATOM 650 C C . HIS A 1 83 ? -8.922 -16.594 -9.414 1 97.94 83 HIS A C 1
ATOM 652 O O . HIS A 1 83 ? -8.391 -16.297 -10.477 1 97.94 83 HIS A O 1
ATOM 658 N N . ILE A 1 84 ? -9.078 -17.812 -9.008 1 98 84 ILE A N 1
ATOM 659 C CA . ILE A 1 84 ? -8.602 -18.938 -9.805 1 98 84 ILE A CA 1
ATOM 660 C C . ILE A 1 84 ? -9.75 -19.906 -10.07 1 98 84 ILE A C 1
ATOM 662 O O . ILE A 1 84 ? -10.516 -20.25 -9.164 1 98 84 ILE A O 1
ATOM 666 N N . GLY A 1 85 ? -9.93 -20.25 -11.312 1 96.88 85 GLY A N 1
ATOM 667 C CA . GLY A 1 85 ? -10.805 -21.344 -11.719 1 96.88 85 GLY A CA 1
ATOM 668 C C . GLY A 1 85 ? -10.117 -22.359 -12.609 1 96.88 85 GLY A C 1
ATOM 669 O O . GLY A 1 85 ? -9.273 -22 -13.43 1 96.88 85 GLY A O 1
ATOM 670 N N . TYR A 1 86 ? -10.43 -23.625 -12.406 1 96.56 86 TYR A N 1
ATOM 671 C CA . TYR A 1 86 ? -9.922 -24.641 -13.328 1 96.56 86 TYR A CA 1
ATOM 672 C C . TYR A 1 86 ? -10.906 -25.797 -13.469 1 96.56 86 TYR A C 1
ATOM 674 O O . TYR A 1 86 ? -11.695 -26.047 -12.562 1 96.56 86 TYR A O 1
ATOM 682 N N . LEU A 1 87 ? -10.93 -26.359 -14.633 1 95.69 87 LEU A N 1
ATOM 683 C CA . LEU A 1 87 ? -11.68 -27.578 -14.922 1 95.69 87 LEU A CA 1
ATOM 684 C C . LEU A 1 87 ? -10.773 -28.797 -14.82 1 95.69 87 LEU A C 1
ATOM 686 O O . LEU A 1 87 ? -9.93 -29.031 -15.695 1 95.69 87 LEU A O 1
ATOM 690 N N . PRO A 1 88 ? -11.023 -29.594 -13.766 1 95.5 88 PRO A N 1
ATOM 691 C CA . PRO A 1 88 ? -10.109 -30.703 -13.523 1 95.5 88 PRO A CA 1
ATOM 692 C C . PRO A 1 88 ? -10.156 -31.766 -14.617 1 95.5 88 PRO A C 1
ATOM 694 O O . PRO A 1 88 ? -11.195 -31.953 -15.258 1 95.5 88 PRO A O 1
ATOM 697 N N . ASN A 1 89 ? -9.023 -32.344 -14.891 1 93.44 89 ASN A N 1
ATOM 698 C CA . ASN A 1 89 ? -8.883 -33.625 -15.609 1 93.44 89 ASN A CA 1
ATOM 699 C C . ASN A 1 89 ? -8.469 -34.75 -14.672 1 93.44 89 ASN A C 1
ATOM 701 O O . ASN A 1 89 ? -7.363 -35.281 -14.789 1 93.44 89 ASN A O 1
ATOM 705 N N . LYS A 1 90 ? -9.414 -35.031 -13.688 1 91.25 90 LYS A N 1
ATOM 706 C CA . LYS A 1 90 ? -9.305 -36.125 -12.711 1 91.25 90 LYS A CA 1
ATOM 707 C C . LYS A 1 90 ? -8.461 -35.688 -11.516 1 91.25 90 LYS A C 1
ATOM 709 O O . LYS A 1 90 ? -8.516 -36.312 -10.453 1 91.25 90 LYS A O 1
ATOM 714 N N . LYS A 1 91 ? -7.652 -34.625 -11.688 1 91.88 91 LYS A N 1
ATOM 715 C CA . LYS A 1 91 ? -6.754 -34.188 -10.617 1 91.88 91 LYS A CA 1
ATOM 716 C C . LYS A 1 91 ? -7.234 -32.906 -9.984 1 91.88 91 LYS A C 1
ATOM 718 O O . LYS A 1 91 ? -7.688 -31.984 -10.68 1 91.88 91 LYS A O 1
ATOM 723 N N . VAL A 1 92 ? -7.195 -32.844 -8.664 1 94.31 92 VAL A N 1
ATOM 724 C CA . VAL A 1 92 ? -7.484 -31.641 -7.918 1 94.31 92 VAL A CA 1
ATOM 725 C C . VAL A 1 92 ? -6.328 -31.328 -6.969 1 94.31 92 VAL A C 1
ATOM 727 O O . VAL A 1 92 ? -5.535 -32.219 -6.637 1 94.31 92 VAL A O 1
ATOM 730 N N . ILE A 1 93 ? -6.27 -30.109 -6.598 1 94 93 ILE A N 1
ATOM 731 C CA . ILE A 1 93 ? -5.18 -29.688 -5.723 1 94 93 ILE A CA 1
ATOM 732 C C . ILE A 1 93 ? -5.754 -29.094 -4.434 1 94 93 ILE A C 1
ATOM 734 O O . ILE A 1 93 ? -6.859 -28.547 -4.434 1 94 93 ILE A O 1
ATOM 738 N N . GLY A 1 94 ? -5.012 -29.281 -3.307 1 91.69 94 GLY A N 1
ATOM 739 C CA . GLY A 1 94 ? -5.398 -28.609 -2.078 1 91.69 94 GLY A CA 1
ATOM 740 C C . GLY A 1 94 ? -5.52 -27.109 -2.24 1 91.69 94 GLY A C 1
ATOM 741 O O . GLY A 1 94 ? -4.672 -26.469 -2.873 1 91.69 94 GLY A O 1
ATOM 742 N N . LEU A 1 95 ? -6.531 -26.578 -1.68 1 91.25 95 LEU A N 1
ATOM 743 C CA . LEU A 1 95 ? -6.832 -25.172 -1.854 1 91.25 95 LEU A CA 1
ATOM 744 C C . LEU A 1 95 ? -5.688 -24.297 -1.337 1 91.25 95 LEU A C 1
ATOM 746 O O . LEU A 1 95 ? -5.359 -23.281 -1.936 1 91.25 95 LEU A O 1
ATOM 750 N N . SER A 1 96 ? -5 -24.656 -0.299 1 94.06 96 SER A N 1
ATOM 751 C CA . SER A 1 96 ? -3.904 -23.891 0.289 1 94.06 96 SER A CA 1
ATOM 752 C C . SER A 1 96 ? -2.707 -23.828 -0.655 1 94.06 96 SER A C 1
ATOM 754 O O . SER A 1 96 ? -1.92 -22.875 -0.602 1 94.06 96 SER A O 1
ATOM 756 N N . LYS A 1 97 ? -2.619 -24.859 -1.494 1 95.94 97 LYS A N 1
ATOM 757 C CA . LYS A 1 97 ? -1.518 -24.891 -2.451 1 95.94 97 LYS A CA 1
ATOM 758 C C . LYS A 1 97 ? -1.712 -23.844 -3.547 1 95.94 97 LYS A C 1
ATOM 760 O O . LYS A 1 97 ? -0.741 -23.266 -4.055 1 95.94 97 LYS A O 1
ATOM 765 N N . LEU A 1 98 ? -2.98 -23.594 -3.91 1 96.69 98 LEU A N 1
ATOM 766 C CA . LEU A 1 98 ? -3.246 -22.516 -4.855 1 96.69 98 LEU A CA 1
ATOM 767 C C . LEU A 1 98 ? -2.787 -21.172 -4.297 1 96.69 98 LEU A C 1
ATOM 769 O O . LEU A 1 98 ? -2.158 -20.391 -5 1 96.69 98 LEU A O 1
ATOM 773 N N . ALA A 1 99 ? -3.082 -20.984 -3.012 1 96.31 99 ALA A N 1
ATOM 774 C CA . ALA A 1 99 ? -2.643 -19.75 -2.348 1 96.31 99 ALA A CA 1
ATOM 775 C C . ALA A 1 99 ? -1.12 -19.656 -2.318 1 96.31 99 ALA A C 1
ATOM 777 O O . ALA A 1 99 ? -0.555 -18.578 -2.498 1 96.31 99 ALA A O 1
ATOM 778 N N . ARG A 1 100 ? -0.487 -20.766 -2.141 1 96.69 100 ARG A N 1
ATOM 779 C CA . ARG A 1 100 ? 0.971 -20.797 -2.09 1 96.69 100 ARG A CA 1
ATOM 780 C C . ARG A 1 100 ? 1.572 -20.5 -3.459 1 96.69 100 ARG A C 1
ATOM 782 O O . ARG A 1 100 ? 2.617 -19.859 -3.559 1 96.69 100 ARG A O 1
ATOM 789 N N . ILE A 1 101 ? 0.921 -21 -4.504 1 97.94 101 ILE A N 1
ATOM 790 C CA . ILE A 1 101 ? 1.372 -20.703 -5.859 1 97.94 101 ILE A CA 1
ATOM 791 C C . ILE A 1 101 ? 1.272 -19.203 -6.113 1 97.94 101 ILE A C 1
ATOM 793 O O . ILE A 1 101 ? 2.207 -18.578 -6.637 1 97.94 101 ILE A O 1
ATOM 797 N N . VAL A 1 102 ? 0.156 -18.625 -5.699 1 98.44 102 VAL A N 1
ATOM 798 C CA . VAL A 1 102 ? -0.025 -17.188 -5.828 1 98.44 102 VAL A CA 1
ATOM 799 C C . VAL A 1 102 ? 1.089 -16.453 -5.082 1 98.44 102 VAL A C 1
ATOM 801 O O . VAL A 1 102 ? 1.722 -15.547 -5.625 1 98.44 102 VAL A O 1
ATOM 804 N N . GLU A 1 103 ? 1.397 -16.859 -3.906 1 97.38 103 GLU A N 1
ATOM 805 C CA . GLU A 1 103 ? 2.42 -16.219 -3.08 1 97.38 103 GLU A CA 1
ATOM 806 C C . GLU A 1 103 ? 3.801 -16.344 -3.715 1 97.38 103 GLU A C 1
ATOM 808 O O . GLU A 1 103 ? 4.582 -15.391 -3.707 1 97.38 103 GLU A O 1
ATOM 813 N N . MET A 1 104 ? 4.062 -17.484 -4.27 1 98.12 104 MET A N 1
ATOM 814 C CA . MET A 1 104 ? 5.363 -17.719 -4.887 1 98.12 104 MET A CA 1
ATOM 815 C C . MET A 1 104 ? 5.652 -16.703 -5.977 1 98.12 104 MET A C 1
ATOM 817 O O . MET A 1 104 ? 6.746 -16.141 -6.035 1 98.12 104 MET A O 1
ATOM 821 N N . PHE A 1 105 ? 4.652 -16.453 -6.758 1 98.56 105 PHE A N 1
ATOM 822 C CA . PHE A 1 105 ? 4.883 -15.562 -7.887 1 98.56 105 PHE A CA 1
ATOM 823 C C . PHE A 1 105 ? 4.695 -14.109 -7.473 1 98.56 105 PHE A C 1
ATOM 825 O O . PHE A 1 105 ? 5.34 -13.211 -8.023 1 98.56 105 PHE A O 1
ATOM 832 N N . SER A 1 106 ? 3.803 -13.867 -6.52 1 98.5 106 SER A N 1
ATOM 833 C CA . SER A 1 106 ? 3.541 -12.484 -6.133 1 98.5 106 SER A CA 1
ATOM 834 C C . SER A 1 106 ? 4.691 -11.914 -5.309 1 98.5 106 SER A C 1
ATOM 836 O O . SER A 1 106 ? 4.918 -10.703 -5.305 1 98.5 106 SER A O 1
ATOM 838 N N . ARG A 1 107 ? 5.438 -12.781 -4.586 1 98 107 ARG A N 1
ATOM 839 C CA . ARG A 1 107 ? 6.566 -12.336 -3.773 1 98 107 ARG A CA 1
ATOM 840 C C . ARG A 1 107 ? 7.832 -12.219 -4.617 1 98 107 ARG A C 1
ATOM 842 O O . ARG A 1 107 ? 8.883 -12.75 -4.246 1 98 107 ARG A O 1
ATOM 849 N N . ARG A 1 108 ? 7.703 -11.562 -5.742 1 98.06 108 ARG A N 1
ATOM 850 C CA . ARG A 1 108 ? 8.727 -11.188 -6.711 1 98.06 108 ARG A CA 1
ATOM 851 C C . ARG A 1 108 ? 8.5 -9.766 -7.215 1 98.06 108 ARG A C 1
ATOM 853 O O . ARG A 1 108 ? 7.484 -9.141 -6.902 1 98.06 108 ARG A O 1
ATOM 860 N N . LEU A 1 109 ? 9.555 -9.18 -7.84 1 98.12 109 LEU A N 1
ATOM 861 C CA . LEU A 1 109 ? 9.297 -7.969 -8.609 1 98.12 109 LEU A CA 1
ATOM 862 C C . LEU A 1 109 ? 8.461 -8.273 -9.852 1 98.12 109 LEU A C 1
ATOM 864 O O . LEU A 1 109 ? 8.875 -9.062 -10.695 1 98.12 109 LEU A O 1
ATOM 868 N N . GLN A 1 110 ? 7.254 -7.621 -9.914 1 98 110 GLN A N 1
ATOM 869 C CA . GLN A 1 110 ? 6.289 -8.156 -10.867 1 98 110 GLN A CA 1
ATOM 870 C C . GLN A 1 110 ? 5.652 -7.035 -11.688 1 98 110 GLN A C 1
ATOM 872 O O . GLN A 1 110 ? 5.652 -5.875 -11.273 1 98 110 GLN A O 1
ATOM 877 N N . VAL A 1 111 ? 5.23 -7.328 -12.852 1 98.06 111 VAL A N 1
ATOM 878 C CA . VAL A 1 111 ? 4.168 -6.703 -13.625 1 98.06 111 VAL A CA 1
ATOM 879 C C . VAL A 1 111 ? 2.893 -7.539 -13.523 1 98.06 111 VAL A C 1
ATOM 881 O O . VAL A 1 111 ? 2.938 -8.766 -13.633 1 98.06 111 VAL A O 1
ATOM 884 N N . GLN A 1 112 ? 1.736 -6.879 -13.258 1 98.44 112 GLN A N 1
ATOM 885 C CA . GLN A 1 112 ? 0.515 -7.617 -12.953 1 98.44 112 GLN A CA 1
ATOM 886 C C . GLN A 1 112 ? 0.164 -8.586 -14.086 1 98.44 112 GLN A C 1
ATOM 888 O O . GLN A 1 112 ? -0.28 -9.703 -13.828 1 98.44 112 GLN A O 1
ATOM 893 N N . GLU A 1 113 ? 0.395 -8.156 -15.312 1 98.31 113 GLU A N 1
ATOM 894 C CA . GLU A 1 113 ? 0.121 -9.008 -16.469 1 98.31 113 GLU A CA 1
ATOM 895 C C . GLU A 1 113 ? 0.959 -10.281 -16.422 1 98.31 113 GLU A C 1
ATOM 897 O O . GLU A 1 113 ? 0.441 -11.383 -16.641 1 98.31 113 GLU A O 1
ATOM 902 N N . ARG A 1 114 ? 2.234 -10.125 -16.172 1 98.31 114 ARG A N 1
ATOM 903 C CA . ARG A 1 114 ? 3.143 -11.258 -16.078 1 98.31 114 ARG A CA 1
ATOM 904 C C . ARG A 1 114 ? 2.781 -12.164 -14.906 1 98.31 114 ARG A C 1
ATOM 906 O O . ARG A 1 114 ? 2.77 -13.391 -15.039 1 98.31 114 ARG A O 1
ATOM 913 N N . LEU A 1 115 ? 2.471 -11.531 -13.805 1 98.75 115 LEU A N 1
ATOM 914 C CA . LEU A 1 115 ? 2.07 -12.273 -12.609 1 98.75 115 LEU A CA 1
ATOM 915 C C . LEU A 1 115 ? 0.864 -13.164 -12.906 1 98.75 115 LEU A C 1
ATOM 917 O O . LEU A 1 115 ? 0.873 -14.352 -12.586 1 98.75 115 LEU A O 1
ATOM 921 N N . THR A 1 116 ? -0.16 -12.633 -13.555 1 98.81 116 THR A N 1
ATOM 922 C CA . THR A 1 116 ? -1.395 -13.336 -13.883 1 98.81 116 THR A CA 1
ATOM 923 C C . THR A 1 116 ? -1.104 -14.562 -14.742 1 98.81 116 THR A C 1
ATOM 925 O O . THR A 1 116 ? -1.579 -15.664 -14.453 1 98.81 116 THR A O 1
ATOM 928 N N . LYS A 1 117 ? -0.285 -14.359 -15.688 1 98.81 117 LYS A N 1
ATOM 929 C CA . LYS A 1 117 ? 0.065 -15.445 -16.609 1 98.81 117 LYS A CA 1
ATOM 930 C C . LYS A 1 117 ? 0.879 -16.516 -15.891 1 98.81 117 LYS A C 1
ATOM 932 O O . LYS A 1 117 ? 0.646 -17.719 -16.094 1 98.81 117 LYS A O 1
ATOM 937 N N . GLN A 1 118 ? 1.846 -16.109 -15.133 1 98.69 118 GLN A N 1
ATOM 938 C CA . GLN A 1 118 ? 2.699 -17.047 -14.406 1 98.69 118 GLN A CA 1
ATOM 939 C C . GLN A 1 118 ? 1.873 -17.969 -13.523 1 98.69 118 GLN A C 1
ATOM 941 O O . GLN A 1 118 ? 2.125 -19.188 -13.477 1 98.69 118 GLN A O 1
ATOM 946 N N . ILE A 1 119 ? 0.883 -17.406 -12.844 1 98.75 119 ILE A N 1
ATOM 947 C CA . ILE A 1 119 ? 0.031 -18.219 -11.977 1 98.75 119 ILE A CA 1
ATOM 948 C C . ILE A 1 119 ? -0.751 -19.219 -12.82 1 98.75 119 ILE A C 1
ATOM 950 O O . ILE A 1 119 ? -0.771 -20.422 -12.508 1 98.75 119 ILE A O 1
ATOM 954 N N . ALA A 1 120 ? -1.339 -18.766 -13.914 1 98.69 120 ALA A N 1
ATOM 955 C CA . ALA A 1 120 ? -2.143 -19.641 -14.773 1 98.69 120 ALA A CA 1
ATOM 956 C C . ALA A 1 120 ? -1.3 -20.766 -15.352 1 98.69 120 ALA A C 1
ATOM 958 O O . ALA A 1 120 ? -1.711 -21.938 -15.32 1 98.69 120 ALA A O 1
ATOM 959 N N . VAL A 1 121 ? -0.148 -20.438 -15.836 1 98.62 121 VAL A N 1
ATOM 960 C CA . VAL A 1 121 ? 0.737 -21.422 -16.453 1 98.62 121 VAL A CA 1
ATOM 961 C C . VAL A 1 121 ? 1.196 -22.438 -15.422 1 98.62 121 VAL A C 1
ATOM 963 O O . VAL A 1 121 ? 1.245 -23.641 -15.703 1 98.62 121 VAL A O 1
ATOM 966 N N . ALA A 1 122 ? 1.51 -21.953 -14.281 1 98.25 122 ALA A N 1
ATOM 967 C CA . ALA A 1 122 ? 1.96 -22.844 -13.211 1 98.25 122 ALA A CA 1
ATOM 968 C C . ALA A 1 122 ? 0.878 -23.859 -12.852 1 98.25 122 ALA A C 1
ATOM 970 O O . ALA A 1 122 ? 1.159 -25.047 -12.711 1 98.25 122 ALA A O 1
ATOM 971 N N . ILE A 1 123 ? -0.352 -23.375 -12.688 1 97.5 123 ILE A N 1
ATOM 972 C CA . ILE A 1 123 ? -1.46 -24.25 -12.336 1 97.5 123 ILE A CA 1
ATOM 973 C C . ILE A 1 123 ? -1.693 -25.266 -13.461 1 97.5 123 ILE A C 1
ATOM 975 O O . ILE A 1 123 ? -1.916 -26.453 -13.203 1 97.5 123 ILE A O 1
ATOM 979 N N . SER A 1 124 ? -1.604 -24.797 -14.664 1 97.5 124 SER A N 1
ATOM 980 C CA . SER A 1 124 ? -1.755 -25.688 -15.82 1 97.5 124 SER A CA 1
ATOM 981 C C . SER A 1 124 ? -0.688 -26.766 -15.828 1 97.5 124 SER A C 1
ATOM 983 O O . SER A 1 124 ? -0.981 -27.938 -16.109 1 97.5 124 SER A O 1
ATOM 985 N N . GLU A 1 125 ? 0.481 -26.328 -15.523 1 96.06 125 GLU A N 1
ATOM 986 C CA . GLU A 1 125 ? 1.602 -27.266 -15.516 1 96.06 125 GLU A CA 1
ATOM 987 C C . GLU A 1 125 ? 1.434 -28.312 -14.43 1 96.06 125 GLU A C 1
ATOM 989 O O . GLU A 1 125 ? 1.67 -29.5 -14.664 1 96.06 125 GLU A O 1
ATOM 994 N N . VAL A 1 126 ? 0.979 -27.953 -13.336 1 94.25 126 VAL A N 1
ATOM 995 C CA . VAL A 1 126 ? 0.941 -28.812 -12.156 1 94.25 126 VAL A CA 1
ATOM 996 C C . VAL A 1 126 ? -0.256 -29.75 -12.25 1 94.25 126 VAL A C 1
ATOM 998 O O . VAL A 1 126 ? -0.14 -30.953 -11.945 1 94.25 126 VAL A O 1
ATOM 1001 N N . LEU A 1 127 ? -1.392 -29.297 -12.719 1 94.19 127 LEU A N 1
ATOM 1002 C CA . LEU A 1 127 ? -2.631 -30.062 -12.609 1 94.19 127 LEU A CA 1
ATOM 1003 C C . LEU A 1 127 ? -2.996 -30.688 -13.953 1 94.19 127 LEU A C 1
ATOM 1005 O O . LEU A 1 127 ? -3.809 -31.625 -14.008 1 94.19 127 LEU A O 1
ATOM 1009 N N . GLN A 1 128 ? -2.393 -30.094 -15.031 1 95.25 128 GLN A N 1
ATOM 1010 C CA . GLN A 1 128 ? -2.762 -30.516 -16.375 1 95.25 128 GLN A CA 1
ATOM 1011 C C . GLN A 1 128 ? -4.277 -30.594 -16.531 1 95.25 128 GLN A C 1
ATOM 1013 O O . GLN A 1 128 ? -4.805 -31.609 -17 1 95.25 128 GLN A O 1
ATOM 1018 N N . PRO A 1 129 ? -4.918 -29.531 -16.109 1 96.94 129 PRO A N 1
ATOM 1019 C CA . PRO A 1 129 ? -6.379 -29.516 -16.219 1 96.94 129 PRO A CA 1
ATOM 1020 C C . PRO A 1 129 ? -6.855 -29.328 -17.656 1 96.94 129 PRO A C 1
ATOM 1022 O O . PRO A 1 129 ? -6.043 -29.109 -18.562 1 96.94 129 PRO A O 1
ATOM 1025 N N . LEU A 1 130 ? -8.164 -29.453 -17.891 1 96.81 130 LEU A N 1
ATOM 1026 C CA . LEU A 1 130 ? -8.727 -29.156 -19.203 1 96.81 130 LEU A CA 1
ATOM 1027 C C . LEU A 1 130 ? -8.641 -27.672 -19.516 1 96.81 130 LEU A C 1
ATOM 1029 O O . LEU A 1 130 ? -8.531 -27.281 -20.688 1 96.81 130 LEU A O 1
ATOM 1033 N N . GLY A 1 131 ? -8.672 -26.859 -18.5 1 97.19 131 GLY A N 1
ATOM 1034 C CA . GLY A 1 131 ? -8.562 -25.406 -18.625 1 97.19 131 GLY A CA 1
ATOM 1035 C C . GLY A 1 131 ? -8.32 -24.703 -17.297 1 97.19 131 GLY A C 1
ATOM 1036 O O . GLY A 1 131 ? -8.609 -25.266 -16.234 1 97.19 131 GLY A O 1
ATOM 1037 N N . VAL A 1 132 ? -7.734 -23.562 -17.375 1 97.81 132 VAL A N 1
ATOM 1038 C CA . VAL A 1 132 ? -7.457 -22.75 -16.203 1 97.81 132 VAL A CA 1
ATOM 1039 C C . VAL A 1 132 ? -7.762 -21.281 -16.516 1 97.81 132 VAL A C 1
ATOM 1041 O O . VAL A 1 132 ? -7.516 -20.812 -17.625 1 97.81 132 VAL A O 1
ATOM 1044 N N . ALA A 1 133 ? -8.367 -20.625 -15.477 1 98.25 133 ALA A N 1
ATOM 1045 C CA . ALA A 1 133 ? -8.602 -19.188 -15.547 1 98.25 133 ALA A CA 1
ATOM 1046 C C . ALA A 1 133 ? -8.086 -18.484 -14.289 1 98.25 133 ALA A C 1
ATOM 1048 O O . ALA A 1 133 ? -8.344 -18.938 -13.172 1 98.25 133 ALA A O 1
ATOM 1049 N N . VAL A 1 134 ? -7.359 -17.406 -14.523 1 98.5 134 VAL A N 1
ATOM 1050 C CA . VAL A 1 134 ? -6.867 -16.578 -13.422 1 98.5 134 VAL A CA 1
ATOM 1051 C C . VAL A 1 134 ? -7.25 -15.125 -13.664 1 98.5 134 VAL A C 1
ATOM 1053 O O . VAL A 1 134 ? -7.062 -14.602 -14.766 1 98.5 134 VAL A O 1
ATOM 1056 N N . VAL A 1 135 ? -7.852 -14.539 -12.695 1 98.19 135 VAL A N 1
ATOM 1057 C CA . VAL A 1 135 ? -8.148 -13.117 -12.703 1 98.19 135 VAL A CA 1
ATOM 1058 C C . VAL A 1 135 ? -7.465 -12.438 -11.516 1 98.19 135 VAL A C 1
ATOM 1060 O O . VAL A 1 135 ? -7.555 -12.922 -10.383 1 98.19 135 VAL A O 1
ATOM 1063 N N . VAL A 1 136 ? -6.742 -11.359 -11.797 1 98.25 136 VAL A N 1
ATOM 1064 C CA . VAL A 1 136 ? -6.102 -10.57 -10.75 1 98.25 136 VAL A CA 1
ATOM 1065 C C . VAL A 1 136 ? -6.672 -9.148 -10.75 1 98.25 136 VAL A C 1
ATOM 1067 O O . VAL A 1 136 ? -6.73 -8.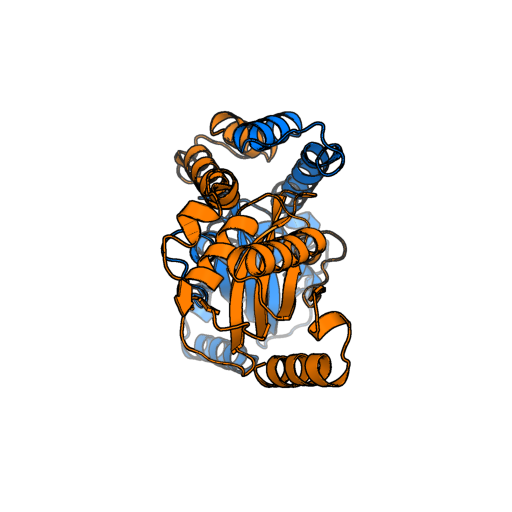5 -11.797 1 98.25 136 VAL A O 1
ATOM 1070 N N . GLU A 1 137 ? -7.156 -8.711 -9.672 1 97.5 137 GLU A N 1
ATOM 1071 C CA . GLU A 1 137 ? -7.559 -7.328 -9.43 1 97.5 137 GLU A CA 1
ATOM 1072 C C . GLU A 1 137 ? -6.684 -6.676 -8.367 1 97.5 137 GLU A C 1
ATOM 1074 O O . GLU A 1 137 ? -6.555 -7.199 -7.258 1 97.5 137 GLU A O 1
ATOM 1079 N N . ALA A 1 138 ? -6.09 -5.586 -8.766 1 97.12 138 ALA A N 1
ATOM 1080 C CA . ALA A 1 138 ? -5.137 -5.023 -7.812 1 97.12 138 ALA A CA 1
ATOM 1081 C C . ALA A 1 138 ? -5.145 -3.498 -7.863 1 97.12 138 ALA A C 1
ATOM 1083 O O . ALA A 1 138 ? -5.598 -2.906 -8.844 1 97.12 138 ALA A O 1
ATOM 1084 N N . CYS A 1 139 ? -4.797 -2.932 -6.754 1 95.44 139 CYS A N 1
ATOM 1085 C CA . CYS A 1 139 ? -4.504 -1.508 -6.621 1 95.44 139 CYS A CA 1
ATOM 1086 C C . CYS A 1 139 ? -3.002 -1.265 -6.543 1 95.44 139 CYS A C 1
ATOM 1088 O O . CYS A 1 139 ? -2.309 -1.896 -5.746 1 95.44 139 CYS A O 1
ATOM 1090 N N . HIS A 1 140 ? -2.557 -0.412 -7.422 1 96.44 140 HIS A N 1
ATOM 1091 C CA . HIS A 1 140 ? -1.136 -0.094 -7.484 1 96.44 140 HIS A CA 1
ATOM 1092 C C . HIS A 1 140 ? -0.821 1.176 -6.699 1 96.44 140 HIS A C 1
ATOM 1094 O O . HIS A 1 140 ? -1.202 2.273 -7.109 1 96.44 140 HIS A O 1
ATOM 1100 N N . MET A 1 141 ? -0.013 1.039 -5.676 1 94.81 141 MET A N 1
ATOM 1101 C CA . MET A 1 141 ? 0.287 2.176 -4.809 1 94.81 141 MET A CA 1
ATOM 1102 C C . MET A 1 141 ? 1.14 3.207 -5.539 1 94.81 141 MET A C 1
ATOM 1104 O O . MET A 1 141 ? 1.125 4.391 -5.195 1 94.81 141 MET A O 1
ATOM 1108 N N . CYS A 1 142 ? 1.893 2.787 -6.57 1 94.12 142 CYS A N 1
ATOM 1109 C CA . CYS A 1 142 ? 2.682 3.736 -7.348 1 94.12 142 CYS A CA 1
ATOM 1110 C C . CYS A 1 142 ? 1.779 4.699 -8.109 1 94.12 142 CYS A C 1
ATOM 1112 O O . CYS A 1 142 ? 2.191 5.812 -8.445 1 94.12 142 CYS A O 1
ATOM 1114 N N . MET A 1 143 ? 0.555 4.281 -8.336 1 91.31 143 MET A N 1
ATOM 1115 C CA . MET A 1 143 ? -0.417 5.145 -9.008 1 91.31 143 MET A CA 1
ATOM 1116 C C . MET A 1 143 ? -1.225 5.945 -7.988 1 91.31 143 MET A C 1
ATOM 1118 O O . MET A 1 143 ? -1.725 7.027 -8.305 1 91.31 143 MET A O 1
ATOM 1122 N N . VAL A 1 144 ? -1.321 5.383 -6.84 1 91 144 VAL A N 1
ATOM 1123 C CA . VAL A 1 144 ? -2.191 5.965 -5.824 1 91 144 VAL A CA 1
ATOM 1124 C C . VAL A 1 144 ? -1.418 7.004 -5.016 1 91 144 VAL A C 1
ATOM 1126 O O . VAL A 1 144 ? -1.949 8.07 -4.691 1 91 144 VAL A O 1
ATOM 1129 N N . MET A 1 145 ? -0.135 6.766 -4.781 1 92.31 145 MET A N 1
ATOM 1130 C CA . MET A 1 145 ? 0.596 7.543 -3.783 1 92.31 145 MET A CA 1
ATOM 1131 C C . MET A 1 145 ? 1.407 8.648 -4.445 1 92.31 145 MET A C 1
ATOM 1133 O O . MET A 1 145 ? 1.92 9.539 -3.766 1 92.31 145 MET A O 1
ATOM 1137 N N . ARG A 1 146 ? 1.455 8.508 -5.691 1 87.56 146 ARG A N 1
ATOM 1138 C CA . ARG A 1 146 ? 2.295 9.508 -6.352 1 87.56 146 ARG A CA 1
ATOM 1139 C C . ARG A 1 146 ? 1.724 9.883 -7.715 1 87.56 146 ARG A C 1
ATOM 1141 O O . ARG A 1 146 ? 0.832 9.211 -8.227 1 87.56 146 ARG A O 1
ATOM 1148 N N . GLY A 1 147 ? 2.258 10.969 -8.18 1 81.5 147 GLY A N 1
ATOM 1149 C CA . GLY A 1 147 ? 1.812 11.414 -9.484 1 81.5 147 GLY A CA 1
ATOM 1150 C C . GLY A 1 147 ? 0.411 11.992 -9.477 1 81.5 147 GLY A C 1
ATOM 1151 O O . GLY A 1 147 ? 0.111 12.891 -8.688 1 81.5 147 GLY A O 1
ATOM 1152 N N . VAL A 1 148 ? -0.475 11.562 -10.383 1 73.44 148 VAL A N 1
ATOM 1153 C CA . VAL A 1 148 ? -1.832 12.078 -10.523 1 73.44 148 VAL A CA 1
ATOM 1154 C C . VAL A 1 148 ? -2.697 11.578 -9.367 1 73.44 148 VAL A C 1
ATOM 1156 O O . VAL A 1 148 ? -3.773 12.125 -9.109 1 73.44 148 VAL A O 1
ATOM 1159 N N . GLN A 1 149 ? -2.164 10.742 -8.523 1 76.56 149 GLN A N 1
ATOM 1160 C CA . GLN A 1 149 ? -2.785 10.18 -7.332 1 76.56 149 GLN A CA 1
ATOM 1161 C C . GLN A 1 149 ? -4.23 9.773 -7.602 1 76.56 149 GLN A C 1
ATOM 1163 O O . GLN A 1 149 ? -5.164 10.445 -7.168 1 76.56 149 GLN A O 1
ATOM 1168 N N . LYS A 1 150 ? -4.453 8.742 -8.359 1 79.62 150 LYS A N 1
ATOM 1169 C CA . LYS A 1 150 ? -5.766 8.148 -8.617 1 79.62 150 LYS A CA 1
ATOM 1170 C C . LYS A 1 150 ? -6.152 7.168 -7.516 1 79.62 150 LYS A C 1
ATOM 1172 O O . LYS A 1 150 ? -5.98 5.957 -7.664 1 79.62 150 LYS A O 1
ATOM 1177 N N . ILE A 1 151 ? -6.777 7.598 -6.523 1 80.31 151 ILE A N 1
ATOM 1178 C CA . ILE A 1 151 ? -6.957 6.875 -5.27 1 80.31 151 ILE A CA 1
ATOM 1179 C C . ILE A 1 151 ? -7.91 5.699 -5.48 1 80.31 151 ILE A C 1
ATOM 1181 O O . ILE A 1 151 ? -7.797 4.676 -4.809 1 80.31 151 ILE A O 1
ATOM 1185 N N . ASN A 1 152 ? -8.734 5.781 -6.52 1 82.69 152 ASN A N 1
ATOM 1186 C CA . ASN A 1 152 ? -9.727 4.727 -6.684 1 82.69 152 ASN A CA 1
ATOM 1187 C C . ASN A 1 152 ? -9.398 3.828 -7.875 1 82.69 152 ASN A C 1
ATOM 1189 O O . ASN A 1 152 ? -10.195 2.969 -8.25 1 82.69 152 ASN A O 1
ATOM 1193 N N . ALA A 1 153 ? -8.227 3.99 -8.352 1 89 153 ALA A N 1
ATOM 1194 C CA . ALA A 1 153 ? -7.867 3.223 -9.539 1 89 153 ALA A CA 1
ATOM 1195 C C . ALA A 1 153 ? -7.574 1.767 -9.188 1 89 153 ALA A C 1
ATOM 1197 O O . ALA A 1 153 ? -6.883 1.487 -8.211 1 89 153 ALA A O 1
ATOM 1198 N N . THR A 1 154 ? -8.219 0.874 -9.945 1 94.12 154 THR A N 1
ATOM 1199 C CA . THR A 1 154 ? -7.941 -0.556 -9.852 1 94.12 154 THR A CA 1
ATOM 1200 C C . THR A 1 154 ? -7.656 -1.144 -11.227 1 94.12 154 THR A C 1
ATOM 1202 O O . THR A 1 154 ? -8.18 -0.666 -12.234 1 94.12 154 THR A O 1
ATOM 1205 N N . THR A 1 155 ? -6.781 -2.115 -11.281 1 96.38 155 THR A N 1
ATOM 1206 C CA . THR A 1 155 ? -6.426 -2.805 -12.516 1 96.38 155 THR A CA 1
ATOM 1207 C C . THR A 1 155 ? -6.859 -4.266 -12.469 1 96.38 155 THR A C 1
ATOM 1209 O O . THR A 1 155 ? -6.695 -4.934 -11.445 1 96.38 155 THR A O 1
ATOM 1212 N N . MET A 1 156 ? -7.477 -4.695 -13.555 1 97.06 156 MET A N 1
ATOM 1213 C CA . MET A 1 156 ? -7.863 -6.102 -13.672 1 97.06 156 MET A CA 1
ATOM 1214 C C . MET A 1 156 ? -7.133 -6.77 -14.836 1 97.06 156 MET A C 1
ATOM 1216 O O . MET A 1 156 ? -7.055 -6.207 -15.93 1 97.06 156 MET A O 1
ATOM 1220 N N . THR A 1 157 ? -6.496 -7.895 -14.609 1 98.12 157 THR A N 1
ATOM 1221 C CA . THR A 1 157 ? -5.867 -8.727 -15.625 1 98.12 157 THR A CA 1
ATOM 1222 C C . THR A 1 157 ? -6.395 -10.156 -15.562 1 98.12 157 THR A C 1
ATOM 1224 O O . THR A 1 157 ? -6.863 -10.602 -14.516 1 98.12 157 THR A O 1
ATOM 1227 N N . SER A 1 158 ? -6.426 -10.844 -16.688 1 97.56 158 SER A N 1
ATOM 1228 C CA . SER A 1 158 ? -6.887 -12.234 -16.734 1 97.56 158 SER A CA 1
ATOM 1229 C C . SER A 1 158 ? -6.031 -13.07 -17.672 1 97.56 158 SER A C 1
ATOM 1231 O O . SER A 1 158 ? -5.375 -12.531 -18.562 1 97.56 158 SER A O 1
ATOM 1233 N N . CYS A 1 159 ? -5.922 -14.297 -17.406 1 98.31 159 CYS A N 1
ATOM 1234 C CA . CYS A 1 159 ? -5.305 -15.305 -18.266 1 98.31 159 CYS A CA 1
ATOM 1235 C C . CYS A 1 159 ? -6.133 -16.578 -18.281 1 98.31 159 CYS A C 1
ATOM 1237 O O . CYS A 1 159 ? -6.445 -17.141 -17.234 1 98.31 159 CYS A O 1
ATOM 1239 N N . MET A 1 160 ? -6.52 -16.969 -19.5 1 97.5 160 MET A N 1
ATOM 1240 C CA . MET A 1 160 ? -7.293 -18.188 -19.703 1 97.5 160 MET A CA 1
ATOM 1241 C C . MET A 1 160 ? -6.512 -19.188 -20.547 1 97.5 160 MET A C 1
ATOM 1243 O O . MET A 1 160 ? -5.867 -18.812 -21.531 1 97.5 160 MET A O 1
ATOM 1247 N N . LEU A 1 161 ? -6.555 -20.359 -20.141 1 97.88 161 LEU A N 1
ATOM 1248 C CA . LEU A 1 161 ? -5.887 -21.438 -20.859 1 97.88 161 LEU A CA 1
ATOM 1249 C C . LEU A 1 161 ? -6.84 -22.609 -21.094 1 97.88 161 LEU A C 1
ATOM 1251 O O . LEU A 1 161 ? -7.832 -22.766 -20.375 1 97.88 161 LEU A O 1
ATOM 1255 N N . GLY A 1 162 ? -6.582 -23.453 -22.141 1 97.19 162 GLY A N 1
ATOM 1256 C CA . GLY A 1 162 ? -7.391 -24.625 -22.422 1 97.19 162 GLY A CA 1
ATOM 1257 C C . GLY A 1 162 ? -8.828 -24.281 -22.781 1 97.19 162 GLY A C 1
ATOM 1258 O O . GLY A 1 162 ? -9.086 -23.328 -23.516 1 97.19 162 GLY A O 1
ATOM 1259 N N . VAL A 1 163 ? -9.742 -25.094 -22.266 1 95.81 163 VAL A N 1
ATOM 1260 C CA . VAL A 1 163 ? -11.148 -24.984 -22.641 1 95.81 163 VAL A CA 1
ATOM 1261 C C . VAL A 1 163 ? -11.703 -23.641 -22.172 1 95.81 163 VAL A C 1
ATOM 1263 O O . VAL A 1 163 ? -12.672 -23.125 -22.75 1 95.81 163 VAL A O 1
ATOM 1266 N N . LEU A 1 164 ? -11.125 -23.078 -21.203 1 94.81 164 LEU A N 1
ATOM 1267 C CA . LEU A 1 164 ? -11.617 -21.797 -20.688 1 94.81 164 LEU A CA 1
ATOM 1268 C C . LEU A 1 164 ? -11.219 -20.656 -21.609 1 94.81 164 LEU A C 1
ATOM 1270 O O . LEU A 1 164 ? -11.797 -19.562 -21.547 1 94.81 164 LEU A O 1
ATOM 1274 N N . ARG A 1 165 ? -10.25 -20.891 -22.359 1 94.25 165 ARG A N 1
ATOM 1275 C CA . ARG A 1 165 ? -9.898 -19.922 -23.391 1 94.25 165 ARG A CA 1
ATOM 1276 C C . ARG A 1 165 ? -10.758 -20.125 -24.641 1 94.25 165 ARG A C 1
ATOM 1278 O O . ARG A 1 165 ? -11.219 -19.156 -25.25 1 94.25 165 ARG A O 1
ATOM 1285 N N . ASP A 1 166 ? -11.078 -21.359 -24.922 1 94.69 166 ASP A N 1
ATOM 1286 C CA . ASP A 1 166 ? -11.609 -21.734 -26.234 1 94.69 166 ASP A CA 1
ATOM 1287 C C . ASP A 1 166 ? -13.133 -21.781 -26.203 1 94.69 166 ASP A C 1
ATOM 1289 O O . ASP A 1 166 ? -13.781 -21.625 -27.25 1 94.69 166 ASP A O 1
ATOM 1293 N N . ASP A 1 167 ? -13.719 -22.078 -25.078 1 93.88 167 ASP A N 1
ATOM 1294 C CA . ASP A 1 167 ? -15.164 -22.25 -24.938 1 93.88 167 ASP A CA 1
ATOM 1295 C C . ASP A 1 167 ? -15.789 -21.094 -24.172 1 93.88 167 ASP A C 1
ATOM 1297 O O . ASP A 1 167 ? -15.602 -20.953 -22.969 1 93.88 167 ASP A O 1
ATOM 1301 N N . ALA A 1 168 ? -16.594 -20.391 -24.844 1 92.62 168 ALA A N 1
ATOM 1302 C CA . ALA A 1 168 ? -17.188 -19.172 -24.281 1 92.62 168 ALA A CA 1
ATOM 1303 C C . ALA A 1 168 ? -18.125 -19.5 -23.125 1 92.62 168 ALA A C 1
ATOM 1305 O O . ALA A 1 168 ? -18.172 -18.766 -22.125 1 92.62 168 ALA A O 1
ATOM 1306 N N . LYS A 1 169 ? -18.812 -20.484 -23.234 1 91.56 169 LYS A N 1
ATOM 1307 C CA . LYS A 1 169 ? -19.75 -20.859 -22.188 1 91.56 169 LYS A CA 1
ATOM 1308 C C . LYS A 1 169 ? -19.016 -21.141 -20.875 1 91.56 169 LYS A C 1
ATOM 1310 O O . LYS A 1 169 ? -19.422 -20.656 -19.828 1 91.56 169 LYS A O 1
ATOM 1315 N N . THR A 1 170 ? -17.984 -21.922 -20.984 1 89.38 170 THR A N 1
ATOM 1316 C CA . THR A 1 170 ? -17.203 -22.266 -19.797 1 89.38 170 THR A CA 1
ATOM 1317 C C . THR A 1 170 ? -16.547 -21.031 -19.203 1 89.38 170 THR A C 1
ATOM 1319 O O . THR A 1 170 ? -16.531 -20.859 -17.984 1 89.38 170 THR A O 1
ATOM 1322 N N . ARG A 1 171 ? -16.109 -20.172 -20.047 1 90.75 171 ARG A N 1
ATOM 1323 C CA . ARG A 1 171 ? -15.477 -18.922 -19.609 1 90.75 171 ARG A CA 1
ATOM 1324 C C . ARG A 1 171 ? -16.484 -18.031 -18.891 1 90.75 171 ARG A C 1
ATOM 1326 O O . ARG A 1 171 ? -16.172 -17.484 -17.828 1 90.75 171 ARG A O 1
ATOM 1333 N N . ASP A 1 172 ? -17.641 -17.969 -19.406 1 91.19 172 ASP A N 1
ATOM 1334 C CA . ASP A 1 172 ? -18.688 -17.125 -18.828 1 91.19 172 ASP A CA 1
ATOM 1335 C C . ASP A 1 172 ? -19.109 -17.641 -17.453 1 91.19 172 ASP A C 1
ATOM 1337 O O . ASP A 1 172 ? -19.406 -16.859 -16.547 1 91.19 172 ASP A O 1
ATOM 1341 N N . GLU A 1 173 ? -19.109 -18.875 -17.328 1 86.94 173 GLU A N 1
ATOM 1342 C CA . GLU A 1 173 ? -19.422 -19.469 -16.031 1 86.94 173 GLU A CA 1
ATOM 1343 C C . GLU A 1 173 ? -18.422 -19 -14.969 1 86.94 173 GLU A C 1
ATOM 1345 O O . GLU A 1 173 ? -18.828 -18.609 -13.867 1 86.94 173 GLU A O 1
ATOM 1350 N N . PHE A 1 174 ? -17.188 -19.062 -15.344 1 90.25 174 PHE A N 1
ATOM 1351 C CA . PHE A 1 174 ? -16.141 -18.609 -14.438 1 90.25 174 PHE A CA 1
ATOM 1352 C C . PHE A 1 174 ? -16.312 -17.141 -14.102 1 90.25 174 PHE A C 1
ATOM 1354 O O . PHE A 1 174 ? -16.344 -16.75 -12.93 1 90.25 174 PHE A O 1
ATOM 1361 N N . LEU A 1 175 ? -16.547 -16.312 -15.062 1 90.06 175 LEU A N 1
ATOM 1362 C CA . LEU A 1 175 ? -16.609 -14.875 -14.867 1 90.06 175 LEU A CA 1
ATOM 1363 C C . LEU A 1 175 ? -17.844 -14.492 -14.047 1 90.06 175 LEU A C 1
ATOM 1365 O O . LEU A 1 175 ? -17.766 -13.602 -13.203 1 90.06 175 LEU A O 1
ATOM 1369 N N . ASN A 1 176 ? -18.859 -15.172 -14.25 1 88.06 176 ASN A N 1
ATOM 1370 C CA . ASN A 1 176 ? -20.094 -14.898 -13.516 1 88.06 176 ASN A CA 1
ATOM 1371 C C . ASN A 1 176 ? -19.953 -15.266 -12.039 1 88.06 176 ASN A C 1
ATOM 1373 O O . ASN A 1 176 ? -20.469 -14.562 -11.172 1 88.06 176 ASN A O 1
ATOM 1377 N N . LEU A 1 177 ? -19.266 -16.281 -11.797 1 81.69 177 LEU A N 1
ATOM 1378 C CA . LEU A 1 177 ? -19.109 -16.766 -10.43 1 81.69 177 LEU A CA 1
ATOM 1379 C C . LEU A 1 177 ? -18.141 -15.883 -9.648 1 81.69 177 LEU A C 1
ATOM 1381 O O . LEU A 1 177 ? -18.281 -15.719 -8.43 1 81.69 177 LEU A O 1
ATOM 1385 N N . THR A 1 178 ? -17.172 -15.336 -10.367 1 82.69 178 THR A N 1
ATOM 1386 C CA . THR A 1 178 ? -16.172 -14.5 -9.711 1 82.69 178 THR A CA 1
ATOM 1387 C C . THR A 1 178 ? -16.734 -13.109 -9.438 1 82.69 178 THR A C 1
ATOM 1389 O O . THR A 1 178 ? -16.312 -12.445 -8.484 1 82.69 178 THR A O 1
ATOM 1392 N N . LYS A 1 179 ? -17.656 -12.594 -10.172 1 75.19 179 LYS A N 1
ATOM 1393 C CA . LYS A 1 179 ? -18.281 -11.289 -9.977 1 75.19 179 LYS A CA 1
ATOM 1394 C C . LYS A 1 179 ? -19.188 -11.297 -8.758 1 75.19 179 LYS A C 1
ATOM 1396 O O . LYS A 1 179 ? -19.297 -10.297 -8.039 1 75.19 179 LYS A O 1
ATOM 1401 N N . ARG A 1 180 ? -19.797 -12.305 -8.484 1 62.97 180 ARG A N 1
ATOM 1402 C CA . ARG A 1 180 ? -20.766 -12.398 -7.406 1 62.97 180 ARG A CA 1
ATOM 1403 C C . ARG A 1 180 ? -20.094 -12.344 -6.043 1 62.97 180 ARG A C 1
ATOM 1405 O O . ARG A 1 180 ? -20.734 -12.031 -5.035 1 62.97 180 ARG A O 1
ATOM 1412 N N . GLN A 1 181 ? -18.906 -12.578 -6.031 1 59.53 181 GLN A N 1
ATOM 1413 C CA . GLN A 1 181 ? -18.266 -12.648 -4.727 1 59.53 181 GLN A CA 1
ATOM 1414 C C . GLN A 1 181 ? -17.688 -11.289 -4.32 1 59.53 181 GLN A C 1
ATOM 1416 O O . GLN A 1 181 ? -17.141 -11.141 -3.223 1 59.53 181 GLN A O 1
ATOM 1421 N N . LYS A 1 182 ? -18.031 -10.305 -4.906 1 51.91 182 LYS A N 1
ATOM 1422 C CA . LYS A 1 182 ? -17.609 -8.969 -4.488 1 51.91 182 LYS A CA 1
ATOM 1423 C C . LYS A 1 182 ? -18.609 -8.383 -3.486 1 51.91 182 LYS A C 1
ATOM 1425 O O . LYS A 1 182 ? -19.812 -8.617 -3.582 1 51.91 182 LYS A O 1
ATOM 1430 N N . MET B 1 1 ? 21.031 7.684 -4.664 1 96.38 1 MET B N 1
ATOM 1431 C CA . MET B 1 1 ? 19.891 6.867 -4.285 1 96.38 1 MET B CA 1
ATOM 1432 C C . MET B 1 1 ? 19.609 5.789 -5.328 1 96.38 1 MET B C 1
ATOM 1434 O O . MET B 1 1 ? 19.328 4.641 -4.98 1 96.38 1 MET B O 1
ATOM 1438 N N . SER B 1 2 ? 19.828 6.148 -6.578 1 97.88 2 SER B N 1
ATOM 1439 C CA . SER B 1 2 ? 19.641 5.156 -7.633 1 97.88 2 SER B CA 1
ATOM 1440 C C . SER B 1 2 ? 20.594 3.98 -7.473 1 97.88 2 SER B C 1
ATOM 1442 O O . SER B 1 2 ? 20.203 2.826 -7.652 1 97.88 2 SER B O 1
ATOM 1444 N N . LYS B 1 3 ? 21.797 4.258 -7.145 1 98 3 LYS B N 1
ATOM 1445 C CA . LYS B 1 3 ? 22.781 3.201 -6.922 1 98 3 LYS B CA 1
ATOM 1446 C C . LYS B 1 3 ? 22.375 2.303 -5.758 1 98 3 LYS B C 1
ATOM 1448 O O . LYS B 1 3 ? 22.578 1.088 -5.801 1 98 3 LYS B O 1
ATOM 1453 N N . ALA B 1 4 ? 21.859 2.926 -4.738 1 98.38 4 ALA B N 1
ATOM 1454 C CA . ALA B 1 4 ? 21.391 2.148 -3.602 1 98.38 4 ALA B CA 1
ATOM 1455 C C . ALA B 1 4 ? 20.25 1.213 -4.016 1 98.38 4 ALA B C 1
ATOM 1457 O O . ALA B 1 4 ? 20.234 0.038 -3.643 1 98.38 4 ALA B O 1
ATOM 1458 N N . TYR B 1 5 ? 19.312 1.671 -4.805 1 98.5 5 TYR B N 1
ATOM 1459 C CA . TYR B 1 5 ? 18.219 0.836 -5.262 1 98.5 5 TYR B CA 1
ATOM 1460 C C . TYR B 1 5 ? 18.703 -0.26 -6.195 1 98.5 5 TYR B C 1
ATOM 1462 O O . TYR B 1 5 ? 18.203 -1.382 -6.176 1 98.5 5 TYR B O 1
ATOM 1470 N N . ALA B 1 6 ? 19.688 0.084 -7.055 1 98.25 6 ALA B N 1
ATOM 1471 C CA . ALA B 1 6 ? 20.297 -0.955 -7.883 1 98.25 6 ALA B CA 1
ATOM 1472 C C . ALA B 1 6 ? 20.875 -2.072 -7.02 1 98.25 6 ALA B C 1
ATOM 1474 O O . ALA B 1 6 ? 20.734 -3.254 -7.34 1 98.25 6 ALA B O 1
ATOM 1475 N N . SER B 1 7 ? 21.547 -1.689 -6.004 1 98.25 7 SER B N 1
ATOM 1476 C CA . SER B 1 7 ? 22.109 -2.656 -5.07 1 98.25 7 SER B CA 1
ATOM 1477 C C . SER B 1 7 ? 21.016 -3.514 -4.434 1 98.25 7 SER B C 1
ATOM 1479 O O . SER B 1 7 ? 21.172 -4.734 -4.324 1 98.25 7 SER B O 1
ATOM 1481 N N . ILE B 1 8 ? 19.922 -2.91 -4.035 1 98.25 8 ILE B N 1
ATOM 1482 C CA . ILE B 1 8 ? 18.812 -3.617 -3.414 1 98.25 8 ILE B CA 1
ATOM 1483 C C . ILE B 1 8 ? 18.25 -4.652 -4.391 1 98.25 8 ILE B C 1
ATOM 1485 O O . ILE B 1 8 ? 18.062 -5.816 -4.031 1 98.25 8 ILE B O 1
ATOM 1489 N N . ILE B 1 9 ? 17.984 -4.25 -5.613 1 98.12 9 ILE B N 1
ATOM 1490 C CA . ILE B 1 9 ? 17.438 -5.129 -6.633 1 98.12 9 ILE B CA 1
ATOM 1491 C C . ILE B 1 9 ? 18.375 -6.312 -6.863 1 98.12 9 ILE B C 1
ATOM 1493 O O . ILE B 1 9 ? 17.922 -7.461 -6.934 1 98.12 9 ILE B O 1
ATOM 1497 N N . THR B 1 10 ? 19.641 -6.07 -6.918 1 97.31 10 THR B N 1
ATOM 1498 C CA . THR B 1 10 ? 20.641 -7.113 -7.129 1 97.31 10 THR B CA 1
ATOM 1499 C C . THR B 1 10 ? 20.656 -8.102 -5.965 1 97.31 10 THR B C 1
ATOM 1501 O O . THR B 1 10 ? 20.734 -9.312 -6.172 1 97.31 10 THR B O 1
ATOM 1504 N N . HIS B 1 11 ? 20.5 -7.59 -4.797 1 96.88 11 HIS B N 1
ATOM 1505 C CA . HIS B 1 11 ? 20.516 -8.438 -3.611 1 96.88 11 HIS B CA 1
ATOM 1506 C C . HIS B 1 11 ? 19.266 -9.312 -3.537 1 96.88 11 HIS B C 1
ATOM 1508 O O . HIS B 1 11 ? 19.266 -10.328 -2.834 1 96.88 11 HIS B O 1
ATOM 1514 N N . CYS B 1 12 ? 18.203 -8.883 -4.184 1 96.12 12 CYS B N 1
ATOM 1515 C CA . CYS B 1 12 ? 16.984 -9.695 -4.258 1 96.12 12 CYS B CA 1
ATOM 1516 C C . CYS B 1 12 ? 17.156 -10.844 -5.246 1 96.12 12 CYS B C 1
ATOM 1518 O O . CYS B 1 12 ? 16.297 -11.711 -5.348 1 96.12 12 CYS B O 1
ATOM 1520 N N . GLY B 1 13 ? 18.219 -10.859 -6.02 1 94.5 13 GLY B N 1
ATOM 1521 C CA . GLY B 1 13 ? 18.484 -11.922 -6.969 1 94.5 13 GLY B CA 1
ATOM 1522 C C . GLY B 1 13 ? 18.078 -11.578 -8.391 1 94.5 13 GLY B C 1
ATOM 1523 O O . GLY B 1 13 ? 18.031 -12.445 -9.258 1 94.5 13 GLY B O 1
ATOM 1524 N N . GLU B 1 14 ? 17.75 -10.312 -8.648 1 95.62 14 GLU B N 1
ATOM 1525 C CA . GLU B 1 14 ? 17.297 -9.883 -9.969 1 95.62 14 GLU B CA 1
ATOM 1526 C C . GLU B 1 14 ? 18.453 -9.336 -10.797 1 95.62 14 GLU B C 1
ATOM 1528 O O . GLU B 1 14 ? 19.5 -8.953 -10.25 1 95.62 14 GLU B O 1
ATOM 1533 N N . ASP B 1 15 ? 18.25 -9.406 -12.078 1 94.88 15 ASP B N 1
ATOM 1534 C CA . ASP B 1 15 ? 19.172 -8.82 -13.031 1 94.88 15 ASP B CA 1
ATOM 1535 C C . ASP B 1 15 ? 18.797 -7.375 -13.352 1 94.88 15 ASP B C 1
ATOM 1537 O O . ASP B 1 15 ? 17.828 -7.125 -14.078 1 94.88 15 ASP B O 1
ATOM 1541 N N . ILE B 1 16 ? 19.547 -6.504 -12.867 1 94.06 16 ILE B N 1
ATOM 1542 C CA . ILE B 1 16 ? 19.25 -5.082 -13.016 1 94.06 16 ILE B CA 1
ATOM 1543 C C . ILE B 1 16 ? 19.312 -4.688 -14.484 1 94.06 16 ILE B C 1
ATOM 1545 O O . ILE B 1 16 ? 18.828 -3.623 -14.875 1 94.06 16 ILE B O 1
ATOM 1549 N N . GLN B 1 17 ? 19.891 -5.562 -15.297 1 94.25 17 GLN B N 1
ATOM 1550 C CA . GLN B 1 17 ? 20.078 -5.23 -16.703 1 94.25 17 GLN B CA 1
ATOM 1551 C C . GLN B 1 17 ? 18.922 -5.75 -17.547 1 94.25 17 GLN B C 1
ATOM 1553 O O . GLN B 1 17 ? 18.844 -5.48 -18.75 1 94.25 17 GLN B O 1
ATOM 1558 N N . ARG B 1 18 ? 18.047 -6.453 -16.938 1 93.56 18 ARG B N 1
ATOM 1559 C CA . ARG B 1 18 ? 16.922 -6.914 -17.75 1 93.56 18 ARG B CA 1
ATOM 1560 C C . ARG B 1 18 ? 15.992 -5.758 -18.109 1 93.56 18 ARG B C 1
ATOM 1562 O O . ARG B 1 18 ? 15.898 -4.777 -17.359 1 93.56 18 ARG B O 1
ATOM 1569 N N . GLN B 1 19 ? 15.242 -5.809 -19.188 1 92.56 19 GLN B N 1
ATOM 1570 C CA . GLN B 1 19 ? 14.445 -4.738 -19.781 1 92.56 19 GLN B CA 1
ATOM 1571 C C . GLN B 1 19 ? 13.469 -4.145 -18.781 1 92.56 19 GLN B C 1
ATOM 1573 O O . GLN B 1 19 ? 13.375 -2.926 -18.641 1 92.56 19 GLN B O 1
ATOM 1578 N N . GLY B 1 20 ? 12.859 -4.852 -17.969 1 92.06 20 GLY B N 1
ATOM 1579 C CA . GLY B 1 20 ? 11.844 -4.387 -17.031 1 92.06 20 GLY B CA 1
ATOM 1580 C C . GLY B 1 20 ? 12.422 -3.646 -15.844 1 92.06 20 GLY B C 1
ATOM 1581 O O . GLY B 1 20 ? 11.711 -2.904 -15.164 1 92.06 20 GLY B O 1
ATOM 1582 N N . LEU B 1 21 ? 13.758 -3.715 -15.609 1 96.75 21 LEU B N 1
ATOM 1583 C CA . LEU B 1 21 ? 14.352 -3.176 -14.391 1 96.75 21 LEU B CA 1
ATOM 1584 C C . LEU B 1 21 ? 15.383 -2.105 -14.711 1 96.75 21 LEU B C 1
ATOM 1586 O O . LEU B 1 21 ? 15.906 -1.443 -13.812 1 96.75 21 LEU B O 1
ATOM 1590 N N . LEU B 1 22 ? 15.625 -1.856 -16.016 1 96.81 22 LEU B N 1
ATOM 1591 C CA . LEU B 1 22 ? 16.688 -0.952 -16.453 1 96.81 22 LEU B CA 1
ATOM 1592 C C . LEU B 1 22 ? 16.531 0.417 -15.797 1 96.81 22 LEU B C 1
ATOM 1594 O O . LEU B 1 22 ? 17.516 0.994 -15.312 1 96.81 22 LEU B O 1
ATOM 1598 N N . LYS B 1 23 ? 15.367 0.909 -15.805 1 97.75 23 LYS B N 1
ATOM 1599 C CA . LYS B 1 23 ? 15.133 2.254 -15.281 1 97.75 23 LYS B CA 1
ATOM 1600 C C . LYS B 1 23 ? 14.555 2.205 -13.875 1 97.75 23 LYS B C 1
ATOM 1602 O O . LYS B 1 23 ? 14.242 3.244 -13.289 1 97.75 23 LYS B O 1
ATOM 1607 N N . THR B 1 24 ? 14.414 0.994 -13.289 1 98.31 24 THR B N 1
ATOM 1608 C CA . THR B 1 24 ? 13.742 0.815 -12.008 1 98.31 24 THR B CA 1
ATOM 1609 C C . THR B 1 24 ? 14.508 1.524 -10.891 1 98.31 24 THR B C 1
ATOM 1611 O O . THR B 1 24 ? 13.906 2.205 -10.062 1 98.31 24 THR B O 1
ATOM 1614 N N . PRO B 1 25 ? 15.867 1.449 -10.867 1 98.25 25 PRO B N 1
ATOM 1615 C CA . PRO B 1 25 ? 16.578 2.15 -9.797 1 98.25 25 PRO B CA 1
ATOM 1616 C C . PRO B 1 25 ? 16.281 3.65 -9.781 1 98.25 25 PRO B C 1
ATOM 1618 O O . PRO B 1 25 ? 16.031 4.223 -8.719 1 98.25 25 PRO B O 1
ATOM 1621 N N . GLU B 1 26 ? 16.234 4.23 -10.922 1 98.31 26 GLU B N 1
ATOM 1622 C CA . GLU B 1 26 ? 15.953 5.66 -11.023 1 98.31 26 GLU B CA 1
ATOM 1623 C C . GLU B 1 26 ? 14.5 5.965 -10.648 1 98.31 26 GLU B C 1
ATOM 1625 O O . GLU B 1 26 ? 14.234 6.918 -9.914 1 98.31 26 GLU B O 1
ATOM 1630 N N . ARG B 1 27 ? 13.594 5.195 -11.148 1 98.06 27 ARG B N 1
ATOM 1631 C CA . ARG B 1 27 ? 12.18 5.402 -10.875 1 98.06 27 ARG B CA 1
ATOM 1632 C C . ARG B 1 27 ? 11.875 5.219 -9.391 1 98.06 27 ARG B C 1
ATOM 1634 O O . ARG B 1 27 ? 11.078 5.965 -8.82 1 98.06 27 ARG B O 1
ATOM 1641 N N . ALA B 1 28 ? 12.516 4.211 -8.789 1 98.25 28 ALA B N 1
ATOM 1642 C CA . ALA B 1 28 ? 12.352 3.986 -7.359 1 98.25 28 ALA B CA 1
ATOM 1643 C C . ALA B 1 28 ? 12.906 5.156 -6.551 1 98.25 28 ALA B C 1
ATOM 1645 O O . ALA B 1 28 ? 12.297 5.582 -5.57 1 98.25 28 ALA B O 1
ATOM 1646 N N . ALA B 1 29 ? 14.016 5.656 -6.98 1 98.38 29 ALA B N 1
ATOM 1647 C CA . ALA B 1 29 ? 14.617 6.812 -6.32 1 98.38 29 ALA B CA 1
ATOM 1648 C C . ALA B 1 29 ? 13.703 8.031 -6.402 1 98.38 29 ALA B C 1
ATOM 1650 O O . ALA B 1 29 ? 13.469 8.711 -5.398 1 98.38 29 ALA B O 1
ATOM 1651 N N . LYS B 1 30 ? 13.195 8.281 -7.555 1 97.94 30 LYS B N 1
ATOM 1652 C CA . LYS B 1 30 ? 12.281 9.398 -7.746 1 97.94 30 LYS B CA 1
ATOM 1653 C C . LYS B 1 30 ? 11.023 9.234 -6.895 1 97.94 30 LYS B C 1
ATOM 1655 O O . LYS B 1 30 ? 10.547 10.203 -6.297 1 97.94 30 LYS B O 1
ATOM 1660 N N . ALA B 1 31 ? 10.539 8.023 -6.855 1 97.62 31 ALA B N 1
ATOM 1661 C CA . ALA B 1 31 ? 9.367 7.75 -6.023 1 97.62 31 ALA B CA 1
ATOM 1662 C C . ALA B 1 31 ? 9.656 8.039 -4.555 1 97.62 31 ALA B C 1
ATOM 1664 O O . ALA B 1 31 ? 8.859 8.688 -3.873 1 97.62 31 ALA B O 1
ATOM 1665 N N . MET B 1 32 ? 10.797 7.566 -4.086 1 98 32 MET B N 1
ATOM 1666 C CA . MET B 1 32 ? 11.18 7.773 -2.691 1 98 32 MET B CA 1
ATOM 1667 C C . MET B 1 32 ? 11.297 9.258 -2.375 1 98 32 MET B C 1
ATOM 1669 O O . MET B 1 32 ? 10.836 9.711 -1.325 1 98 32 MET B O 1
ATOM 1673 N N . LEU B 1 33 ? 11.859 10 -3.299 1 97.75 33 LEU B N 1
ATOM 1674 C CA . LEU B 1 33 ? 11.977 11.445 -3.104 1 97.75 33 LEU B CA 1
ATOM 1675 C C . LEU B 1 33 ? 10.602 12.102 -3.062 1 97.75 33 LEU B C 1
ATOM 1677 O O . LEU B 1 33 ? 10.375 13.023 -2.281 1 97.75 33 LEU B O 1
ATOM 1681 N N . PHE B 1 34 ? 9.727 11.641 -3.881 1 97.56 34 PHE B N 1
ATOM 1682 C CA . PHE B 1 34 ? 8.359 12.148 -3.852 1 97.56 34 PHE B CA 1
ATOM 1683 C C . PHE B 1 34 ? 7.688 11.82 -2.525 1 97.56 34 PHE B C 1
ATOM 1685 O O . PHE B 1 34 ? 7.008 12.664 -1.94 1 97.56 34 PHE B O 1
ATOM 1692 N N . PHE B 1 35 ? 7.887 10.586 -2.051 1 97.75 35 PHE B N 1
ATOM 1693 C CA . PHE B 1 35 ? 7.266 10.117 -0.815 1 97.75 35 PHE B CA 1
ATOM 1694 C C . PHE B 1 35 ? 7.777 10.914 0.38 1 97.75 35 PHE B C 1
ATOM 1696 O O . PHE B 1 35 ? 7.148 10.922 1.44 1 97.75 35 PHE B O 1
ATOM 1703 N N . THR B 1 36 ? 8.914 11.562 0.242 1 98.12 36 THR B N 1
ATOM 1704 C CA . THR B 1 36 ? 9.523 12.234 1.384 1 98.12 36 THR B CA 1
ATOM 1705 C C . THR B 1 36 ? 9.695 13.727 1.099 1 98.12 36 THR B C 1
ATOM 1707 O O . THR B 1 36 ? 10.516 14.391 1.731 1 98.12 36 THR B O 1
ATOM 1710 N N . LYS B 1 37 ? 8.984 14.25 0.135 1 97.38 37 LYS B N 1
ATOM 1711 C CA . LYS B 1 37 ? 9.148 15.633 -0.301 1 97.38 37 LYS B CA 1
ATOM 1712 C C . LYS B 1 37 ? 8.711 16.609 0.788 1 97.38 37 LYS B C 1
ATOM 1714 O O . LYS B 1 37 ? 9.07 17.781 0.753 1 97.38 37 LYS B O 1
ATOM 1719 N N . GLY B 1 38 ? 7.957 16.109 1.756 1 97.44 38 GLY B N 1
ATOM 1720 C CA . GLY B 1 38 ? 7.477 16.938 2.84 1 97.44 38 GLY B CA 1
ATOM 1721 C C . GLY B 1 38 ? 8.594 17.531 3.684 1 97.44 38 GLY B C 1
ATOM 1722 O O . GLY B 1 38 ? 8.398 18.531 4.375 1 97.44 38 GLY B O 1
ATOM 1723 N N . TYR B 1 39 ? 9.75 16.891 3.658 1 96.81 39 TYR B N 1
ATOM 1724 C CA . TYR B 1 39 ? 10.906 17.406 4.398 1 96.81 39 TYR B CA 1
ATOM 1725 C C . TYR B 1 39 ? 11.352 18.75 3.844 1 96.81 39 TYR B C 1
ATOM 1727 O O . TYR B 1 39 ? 11.977 19.547 4.551 1 96.81 39 TYR B O 1
ATOM 1735 N N . GLU B 1 40 ? 11 19.047 2.637 1 96 40 GLU B N 1
ATOM 1736 C CA . GLU B 1 40 ? 11.43 20.266 1.985 1 96 40 GLU B CA 1
ATOM 1737 C C . GLU B 1 40 ? 10.383 21.375 2.131 1 96 40 GLU B C 1
ATOM 1739 O O . GLU B 1 40 ? 10.625 22.516 1.737 1 96 40 GLU B O 1
ATOM 1744 N N . ASP B 1 41 ? 9.281 21 2.691 1 95.06 41 ASP B N 1
ATOM 1745 C CA . ASP B 1 41 ? 8.195 21.969 2.842 1 95.06 41 ASP B CA 1
ATOM 1746 C C . ASP B 1 41 ? 8.289 22.703 4.184 1 95.06 41 ASP B C 1
ATOM 1748 O O . ASP B 1 41 ? 8.852 22.172 5.145 1 95.06 41 ASP B O 1
ATOM 1752 N N . ASN B 1 42 ? 7.805 23.875 4.141 1 95.25 42 ASN B N 1
ATOM 1753 C CA . ASN B 1 42 ? 7.645 24.625 5.383 1 95.25 42 ASN B CA 1
ATOM 1754 C C . ASN B 1 42 ? 6.211 25.125 5.562 1 95.25 42 ASN B C 1
ATOM 1756 O O . ASN B 1 42 ? 5.531 25.438 4.586 1 95.25 42 ASN B O 1
ATOM 1760 N N . LEU B 1 43 ? 5.828 25.172 6.789 1 95.25 43 LEU B N 1
ATOM 1761 C CA . LEU B 1 43 ? 4.441 25.453 7.156 1 95.25 43 LEU B CA 1
ATOM 1762 C C . LEU B 1 43 ? 4.004 26.828 6.652 1 95.25 43 LEU B C 1
ATOM 1764 O O . LEU B 1 43 ? 2.902 26.969 6.117 1 95.25 43 LEU B O 1
ATOM 1768 N N . ASP B 1 44 ? 4.879 27.828 6.75 1 94.12 44 ASP B N 1
ATOM 1769 C CA . ASP B 1 44 ? 4.547 29.172 6.332 1 94.12 44 ASP B CA 1
ATOM 1770 C C . ASP B 1 44 ? 4.266 29.234 4.832 1 94.12 44 ASP B C 1
ATOM 1772 O O . ASP B 1 44 ? 3.332 29.922 4.398 1 94.12 44 ASP B O 1
ATOM 1776 N N . ASP B 1 45 ? 5.039 28.531 4.094 1 93.88 45 ASP B N 1
ATOM 1777 C CA . ASP B 1 45 ? 4.852 28.5 2.646 1 93.88 45 ASP B CA 1
ATOM 1778 C C . ASP B 1 45 ? 3.564 27.766 2.279 1 93.88 45 ASP B C 1
ATOM 1780 O O . ASP B 1 45 ? 2.869 28.156 1.338 1 93.88 45 ASP B O 1
ATOM 1784 N N . VAL B 1 46 ? 3.223 26.734 3.047 1 93 46 VAL B N 1
ATOM 1785 C CA . VAL B 1 46 ? 2.047 25.922 2.781 1 93 46 VAL B CA 1
ATOM 1786 C C . VAL B 1 46 ? 0.78 26.734 3.025 1 93 46 VAL B C 1
ATOM 1788 O O . VAL B 1 46 ? -0.173 26.672 2.246 1 93 46 VAL B O 1
ATOM 1791 N N . VAL B 1 47 ? 0.688 27.562 3.943 1 91.06 47 VAL B N 1
ATOM 1792 C CA . VAL B 1 47 ? -0.514 28.281 4.34 1 91.06 47 VAL B CA 1
ATOM 1793 C C . VAL B 1 47 ? -0.597 29.609 3.568 1 91.06 47 VAL B C 1
ATOM 1795 O O . VAL B 1 47 ? -1.684 30.031 3.17 1 91.06 47 VAL B O 1
ATOM 1798 N N . ASN B 1 48 ? 0.43 30.062 2.9 1 83.31 48 ASN B N 1
ATOM 1799 C CA . ASN B 1 48 ? 0.604 31.219 2.037 1 83.31 48 ASN B CA 1
ATOM 1800 C C . ASN B 1 48 ? -0.589 32.188 2.127 1 83.31 48 ASN B C 1
ATOM 1802 O O . ASN B 1 48 ? -1.247 32.438 1.122 1 83.31 48 ASN B O 1
ATOM 1806 N N . GLU B 1 49 ? -1.034 32.875 3.18 1 76 49 GLU B N 1
ATOM 1807 C CA . GLU B 1 49 ? -2.051 33.906 3.303 1 76 49 GLU B CA 1
ATOM 1808 C C . GLU B 1 49 ? -3.455 33.344 3.164 1 76 49 GLU B C 1
ATOM 1810 O O . GLU B 1 49 ? -4.391 34.031 2.777 1 76 49 GLU B O 1
ATOM 1815 N N . ALA B 1 50 ? -3.66 32.125 3.305 1 83.19 50 ALA B N 1
ATOM 1816 C CA . ALA B 1 50 ? -4.973 31.5 3.16 1 83.19 50 ALA B CA 1
ATOM 1817 C C . ALA B 1 50 ? -5.719 31.469 4.492 1 83.19 50 ALA B C 1
ATOM 1819 O O . ALA B 1 50 ? -6.445 30.516 4.789 1 83.19 50 ALA B O 1
ATOM 1820 N N . ILE B 1 51 ? -5.426 32.375 5.27 1 88.19 51 ILE B N 1
ATOM 1821 C CA . ILE B 1 51 ? -6.148 32.531 6.527 1 88.19 51 ILE B CA 1
ATOM 1822 C C . ILE B 1 51 ? -7.109 33.719 6.41 1 88.19 51 ILE B C 1
ATOM 1824 O O . ILE B 1 51 ? -6.715 34.812 5.98 1 88.19 51 ILE B O 1
ATOM 1828 N N . PHE B 1 52 ? -8.336 33.438 6.746 1 88.44 52 PHE B N 1
ATOM 1829 C CA . PHE B 1 52 ? -9.391 34.406 6.578 1 88.44 52 PHE B CA 1
ATOM 1830 C C . PHE B 1 52 ? -10.039 34.75 7.914 1 88.44 52 PHE B C 1
ATOM 1832 O O . PHE B 1 52 ? -10.273 33.875 8.734 1 88.44 52 PHE B O 1
ATOM 1839 N N . ASP B 1 53 ? -10.289 36.031 7.973 1 86.81 53 ASP B N 1
ATOM 1840 C CA . ASP B 1 53 ? -11.047 36.5 9.133 1 86.81 53 ASP B CA 1
ATOM 1841 C C . ASP B 1 53 ? -12.547 36.469 8.859 1 86.81 53 ASP B C 1
ATOM 1843 O O . ASP B 1 53 ? -13.07 37.281 8.117 1 86.81 53 ASP B O 1
ATOM 1847 N N . GLU B 1 54 ? -13.266 35.406 9.18 1 78.44 54 GLU B N 1
ATOM 1848 C CA . GLU B 1 54 ? -14.664 35.25 8.805 1 78.44 54 GLU B CA 1
ATOM 1849 C C . GLU B 1 54 ? -15.586 35.469 10.008 1 78.44 54 GLU B C 1
ATOM 1851 O O . GLU B 1 54 ? -16.797 35.562 9.852 1 78.44 54 GLU B O 1
ATOM 1856 N N . GLY B 1 55 ? -15.125 35.781 11.148 1 80.25 55 GLY B N 1
ATOM 1857 C CA . GLY B 1 55 ? -15.977 35.875 12.328 1 80.25 55 GLY B CA 1
ATOM 1858 C C . GLY B 1 55 ? -16.75 34.594 12.617 1 80.25 55 GLY B C 1
ATOM 1859 O O . GLY B 1 55 ? -17.828 34.656 13.203 1 80.25 55 GLY B O 1
ATOM 1860 N N . HIS B 1 56 ? -16.422 33.469 12.023 1 77.75 56 HIS B N 1
ATOM 1861 C CA . HIS B 1 56 ? -17.031 32.156 12.227 1 77.75 56 HIS B CA 1
ATOM 1862 C C . HIS B 1 56 ? -16.656 31.578 13.578 1 77.75 56 HIS B C 1
ATOM 1864 O O . HIS B 1 56 ? -15.477 31.578 13.953 1 77.75 56 HIS B O 1
ATOM 1870 N N . ASP B 1 57 ? -17.719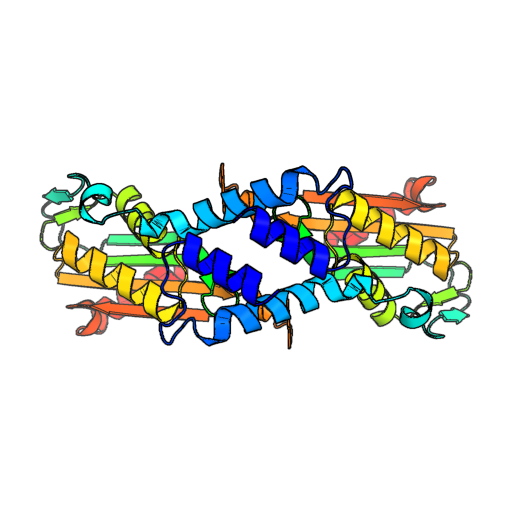 31.219 14.312 1 83.69 57 ASP B N 1
ATOM 1871 C CA . ASP B 1 57 ? -17.406 30.719 15.648 1 83.69 57 ASP B CA 1
ATOM 1872 C C . ASP B 1 57 ? -17.922 29.281 15.828 1 83.69 57 ASP B C 1
ATOM 1874 O O . ASP B 1 57 ? -17.891 28.75 16.938 1 83.69 57 ASP B O 1
ATOM 1878 N N . GLU B 1 58 ? -18.281 28.656 14.703 1 89.81 58 GLU B N 1
ATOM 1879 C CA . GLU B 1 58 ? -18.734 27.266 14.766 1 89.81 58 GLU B CA 1
ATOM 1880 C C . GLU B 1 58 ? -17.641 26.297 14.32 1 89.81 58 GLU B C 1
ATOM 1882 O O . GLU B 1 58 ? -16.719 26.688 13.594 1 89.81 58 GLU B O 1
ATOM 1887 N N . MET B 1 59 ? -17.797 25.031 14.711 1 92.62 59 MET B N 1
ATOM 1888 C CA . MET B 1 59 ? -16.812 23.984 14.422 1 92.62 59 MET B CA 1
ATOM 1889 C C . MET B 1 59 ? -16.734 23.734 12.914 1 92.62 59 MET B C 1
ATOM 1891 O O . MET B 1 59 ? -17.75 23.641 12.234 1 92.62 59 MET B O 1
ATOM 1895 N N . VAL B 1 60 ? -15.531 23.719 12.383 1 94.62 60 VAL B N 1
ATOM 1896 C CA . VAL B 1 60 ? -15.258 23.328 11.008 1 94.62 60 VAL B CA 1
ATOM 1897 C C . VAL B 1 60 ? -14.672 21.922 10.977 1 94.62 60 VAL B C 1
ATOM 1899 O O . VAL B 1 60 ? -13.734 21.625 11.719 1 94.62 60 VAL B O 1
ATOM 1902 N N . ILE B 1 61 ? -15.273 21.016 10.109 1 95.25 61 ILE B N 1
ATOM 1903 C CA . ILE B 1 61 ? -14.797 19.641 10.023 1 95.25 61 ILE B CA 1
ATOM 1904 C C . ILE B 1 61 ? -14.492 19.297 8.57 1 95.25 61 ILE B C 1
ATOM 1906 O O . ILE B 1 61 ? -15.312 19.547 7.68 1 95.25 61 ILE B O 1
ATOM 1910 N N . VAL B 1 62 ? -13.344 18.844 8.305 1 96.25 62 VAL B N 1
ATOM 1911 C CA . VAL B 1 62 ? -12.961 18.266 7.02 1 96.25 62 VAL B CA 1
ATOM 1912 C C . VAL B 1 62 ? -12.609 16.797 7.207 1 96.25 62 VAL B C 1
ATOM 1914 O O . VAL B 1 62 ? -11.695 16.453 7.969 1 96.25 62 VAL B O 1
ATOM 1917 N N . SER B 1 63 ? -13.398 15.906 6.52 1 95.81 63 SER B N 1
ATOM 1918 C CA . SER B 1 63 ? -13.211 14.477 6.711 1 95.81 63 SER B CA 1
ATOM 1919 C C . SER B 1 63 ? -12.703 13.805 5.434 1 95.81 63 SER B C 1
ATOM 1921 O O . SER B 1 63 ? -12.836 14.359 4.344 1 95.81 63 SER B O 1
ATOM 1923 N N . ASN B 1 64 ? -12.07 12.742 5.621 1 95.56 64 ASN B N 1
ATOM 1924 C CA . ASN B 1 64 ? -11.688 11.828 4.547 1 95.56 64 ASN B CA 1
ATOM 1925 C C . ASN B 1 64 ? -10.602 12.438 3.662 1 95.56 64 ASN B C 1
ATOM 1927 O O . ASN B 1 64 ? -10.648 12.32 2.438 1 95.56 64 ASN B O 1
ATOM 1931 N N . ILE B 1 65 ? -9.656 13.164 4.305 1 96.38 65 ILE B N 1
ATOM 1932 C CA . ILE B 1 65 ? -8.461 13.57 3.578 1 96.38 65 ILE B CA 1
ATOM 1933 C C . ILE B 1 65 ? -7.547 12.359 3.375 1 96.38 65 ILE B C 1
ATOM 1935 O O . ILE B 1 65 ? -7.012 11.812 4.34 1 96.38 65 ILE B O 1
ATOM 1939 N N . GLU B 1 66 ? -7.391 11.969 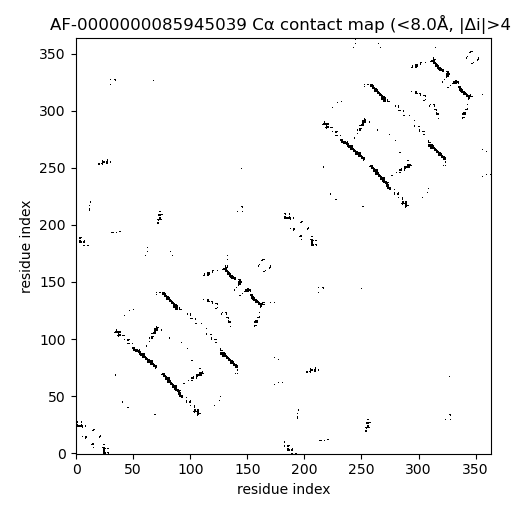2.188 1 95.44 66 GLU B N 1
ATOM 1940 C CA . GLU B 1 66 ? -6.531 10.82 1.915 1 95.44 66 GLU B CA 1
ATOM 1941 C C . GLU B 1 66 ? -5.094 11.102 2.346 1 95.44 66 GLU B C 1
ATOM 1943 O O . GLU B 1 66 ? -4.578 12.203 2.146 1 95.44 66 GLU B O 1
ATOM 1948 N N . MET B 1 67 ? -4.527 10.125 2.916 1 96.75 67 MET B N 1
ATOM 1949 C CA . MET B 1 67 ? -3.174 10.258 3.451 1 96.75 67 MET B CA 1
ATOM 1950 C C . MET B 1 67 ? -2.316 9.055 3.074 1 96.75 67 MET B C 1
ATOM 1952 O O . MET B 1 67 ? -2.754 7.91 3.201 1 96.75 67 MET B O 1
ATOM 1956 N N . PHE B 1 68 ? -1.144 9.32 2.535 1 96.75 68 PHE B N 1
ATOM 1957 C CA . PHE B 1 68 ? -0.132 8.328 2.184 1 96.75 68 PHE B CA 1
ATOM 1958 C C . PHE B 1 68 ? 1.193 8.648 2.865 1 96.75 68 PHE B C 1
ATOM 1960 O O . PHE B 1 68 ? 1.699 9.7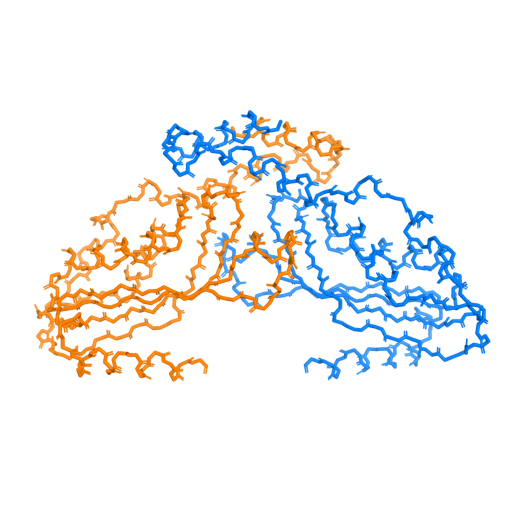66 2.762 1 96.75 68 PHE B O 1
ATOM 1967 N N . SER B 1 69 ? 1.743 7.684 3.557 1 98.19 69 SER B N 1
ATOM 1968 C CA . SER B 1 69 ? 3.01 7.914 4.242 1 98.19 69 SER B CA 1
ATOM 1969 C C . SER B 1 69 ? 3.875 6.656 4.242 1 98.19 69 SER B C 1
ATOM 1971 O O . SER B 1 69 ? 3.471 5.617 3.715 1 98.19 69 SER B O 1
ATOM 1973 N N . LEU B 1 70 ? 5.133 6.785 4.652 1 98.25 70 LEU B N 1
ATOM 1974 C CA . LEU B 1 70 ? 6.047 5.664 4.84 1 98.25 70 LEU B CA 1
ATOM 1975 C C . LEU B 1 70 ? 6.336 5.441 6.32 1 98.25 70 LEU B C 1
ATOM 1977 O O . LEU B 1 70 ? 6.688 6.379 7.039 1 98.25 70 LEU B O 1
ATOM 1981 N N . CYS B 1 71 ? 6.055 4.242 6.73 1 97.25 71 CYS B N 1
ATOM 1982 C CA . CYS B 1 71 ? 6.43 3.9 8.094 1 97.25 71 CYS B CA 1
ATOM 1983 C C . CYS B 1 71 ? 7.938 4.031 8.297 1 97.25 71 CYS B C 1
ATOM 1985 O O . CYS B 1 71 ? 8.719 3.451 7.543 1 97.25 71 CYS B O 1
ATOM 1987 N N . GLU B 1 72 ? 8.328 4.695 9.305 1 97.25 72 GLU B N 1
ATOM 1988 C CA . GLU B 1 72 ? 9.758 4.926 9.5 1 97.25 72 GLU B CA 1
ATOM 1989 C C . GLU B 1 72 ? 10.469 3.645 9.914 1 97.25 72 GLU B C 1
ATOM 1991 O O . GLU B 1 72 ? 11.688 3.531 9.773 1 97.25 72 GLU B O 1
ATOM 1996 N N . HIS B 1 73 ? 9.734 2.689 10.391 1 96.19 73 HIS B N 1
ATOM 1997 C CA . HIS B 1 73 ? 10.344 1.47 10.906 1 96.19 73 HIS B CA 1
ATOM 1998 C C . HIS B 1 73 ? 10.75 0.533 9.773 1 96.19 73 HIS B C 1
ATOM 2000 O O . HIS B 1 73 ? 11.758 -0.174 9.875 1 96.19 73 HIS B O 1
ATOM 2006 N N . HIS B 1 74 ? 9.969 0.5 8.664 1 97.25 74 HIS B N 1
ATOM 2007 C CA . HIS B 1 74 ? 10.203 -0.504 7.633 1 97.25 74 HIS B CA 1
ATOM 2008 C C . HIS B 1 74 ? 10.32 0.138 6.254 1 97.25 74 HIS B C 1
ATOM 2010 O O . HIS B 1 74 ? 10.664 -0.535 5.277 1 97.25 74 HIS B O 1
ATOM 2016 N N . LEU B 1 75 ? 9.992 1.453 6.098 1 98 75 LEU B N 1
ATOM 2017 C CA . LEU B 1 75 ? 9.938 2.162 4.824 1 98 75 LEU B CA 1
ATOM 2018 C C . LEU B 1 75 ? 8.867 1.566 3.918 1 98 75 LEU B C 1
ATOM 2020 O O . LEU B 1 75 ? 9.039 1.503 2.699 1 98 75 LEU B O 1
ATOM 2024 N N . VAL B 1 76 ? 7.781 1.034 4.551 1 97.44 76 VAL B N 1
ATOM 2025 C CA . VAL B 1 76 ? 6.625 0.488 3.85 1 97.44 76 VAL B CA 1
ATOM 2026 C C . VAL B 1 76 ? 5.434 1.434 3.998 1 97.44 76 VAL B C 1
ATOM 2028 O O . VAL B 1 76 ? 5.234 2.025 5.062 1 97.44 76 VAL B O 1
ATOM 2031 N N . PRO B 1 77 ? 4.664 1.562 2.938 1 97.19 77 PRO B N 1
ATOM 2032 C CA . PRO B 1 77 ? 3.586 2.551 2.971 1 97.19 77 PRO B CA 1
ATOM 2033 C C . PRO B 1 77 ? 2.531 2.236 4.031 1 97.19 77 PRO B C 1
ATOM 2035 O O . PRO B 1 77 ? 2.289 1.066 4.336 1 97.19 77 PRO B O 1
ATOM 2038 N N . PHE B 1 78 ? 2.021 3.193 4.633 1 97 78 PHE B N 1
ATOM 2039 C CA . PHE B 1 78 ? 0.702 3.123 5.25 1 97 78 PHE B CA 1
ATOM 2040 C C . PHE B 1 78 ? -0.22 4.191 4.676 1 97 78 PHE B C 1
ATOM 2042 O O . PHE B 1 78 ? 0.234 5.273 4.301 1 97 78 PHE B O 1
ATOM 2049 N N . ILE B 1 79 ? -1.43 3.832 4.523 1 95.69 79 ILE B N 1
ATOM 2050 C CA . ILE B 1 79 ? -2.395 4.641 3.785 1 95.69 79 ILE B CA 1
ATOM 2051 C C . ILE B 1 79 ? -3.689 4.754 4.582 1 95.69 79 ILE B C 1
ATOM 2053 O O . ILE B 1 79 ? -4.109 3.797 5.238 1 95.69 79 ILE B O 1
ATOM 2057 N N . GLY B 1 80 ? -4.34 5.902 4.465 1 95.31 80 GLY B N 1
ATOM 2058 C CA . GLY B 1 80 ? -5.594 6.082 5.188 1 95.31 80 GLY B CA 1
ATOM 2059 C C . GLY B 1 80 ? -6.195 7.465 5.004 1 95.31 80 GLY B C 1
ATOM 2060 O O . GLY B 1 80 ? -6.125 8.039 3.914 1 95.31 80 GLY B O 1
ATOM 2061 N N . LYS B 1 81 ? -6.883 7.816 6.039 1 97.12 81 LYS B N 1
ATOM 2062 C CA . LYS B 1 81 ? -7.613 9.078 5.984 1 97.12 81 LYS B CA 1
ATOM 2063 C C . LYS B 1 81 ? -7.367 9.914 7.238 1 97.12 81 LYS B C 1
ATOM 2065 O O . LYS B 1 81 ? -7.184 9.367 8.328 1 97.12 81 LYS B O 1
ATOM 2070 N N . VAL B 1 82 ? -7.402 11.172 7.008 1 98.12 82 VAL B N 1
ATOM 2071 C CA . VAL B 1 82 ? -7.273 12.148 8.086 1 98.12 82 VAL B CA 1
ATOM 2072 C C . VAL B 1 82 ? -8.562 12.953 8.211 1 98.12 82 VAL B C 1
ATOM 2074 O O . VAL B 1 82 ? -9.141 13.367 7.207 1 98.12 82 VAL B O 1
ATOM 2077 N N . HIS B 1 83 ? -9.055 13.047 9.391 1 97.94 83 HIS B N 1
ATOM 2078 C CA . HIS B 1 83 ? -10.172 13.914 9.742 1 97.94 83 HIS B CA 1
ATOM 2079 C C . HIS B 1 83 ? -9.719 15.062 10.641 1 97.94 83 HIS B C 1
ATOM 2081 O O . HIS B 1 83 ? -9.008 14.836 11.633 1 97.94 83 HIS B O 1
ATOM 2087 N N . ILE B 1 84 ? -10.086 16.25 10.281 1 98 84 ILE B N 1
ATOM 2088 C CA . ILE B 1 84 ? -9.664 17.438 11.016 1 98 84 ILE B CA 1
ATOM 2089 C C . ILE B 1 84 ? -10.891 18.25 11.445 1 98 84 ILE B C 1
ATOM 2091 O O . ILE B 1 84 ? -11.805 18.453 10.648 1 98 84 ILE B O 1
ATOM 2095 N N . GLY B 1 85 ? -10.945 18.562 12.695 1 96.81 85 GLY B N 1
ATOM 2096 C CA . GLY B 1 85 ? -11.898 19.531 13.227 1 96.81 85 GLY B CA 1
ATOM 2097 C C . GLY B 1 85 ? -11.234 20.641 14.023 1 96.81 85 GLY B C 1
ATOM 2098 O O . GLY B 1 85 ? -10.25 20.406 14.727 1 96.81 85 GLY B O 1
ATOM 2099 N N . TYR B 1 86 ? -11.75 21.844 13.883 1 96.5 86 TYR B N 1
ATOM 2100 C CA . TYR B 1 86 ? -11.266 22.922 14.734 1 96.5 86 TYR B CA 1
ATOM 2101 C C . TYR B 1 86 ? -12.367 23.938 15.016 1 96.5 86 TYR B C 1
ATOM 2103 O O . TYR B 1 86 ? -13.305 24.078 14.227 1 96.5 86 TYR B O 1
ATOM 2111 N N . LEU B 1 87 ? -12.312 24.516 16.172 1 95.69 87 LEU B N 1
ATOM 2112 C CA . LEU B 1 87 ? -13.172 25.625 16.562 1 95.69 87 LEU B CA 1
ATOM 2113 C C . LEU B 1 87 ? -12.469 26.953 16.359 1 95.69 87 LEU B C 1
ATOM 2115 O O . LEU B 1 87 ? -11.555 27.297 17.109 1 95.69 87 LEU B O 1
ATOM 2119 N N . PRO B 1 88 ? -12.969 27.703 15.359 1 95.5 88 PRO B N 1
ATOM 2120 C CA . PRO B 1 88 ? -12.25 28.922 15 1 95.5 88 PRO B CA 1
ATOM 2121 C C . PRO B 1 88 ? -12.297 29.984 16.109 1 95.5 88 PRO B C 1
ATOM 2123 O O . PRO B 1 88 ? -13.25 30.016 16.891 1 95.5 88 PRO B O 1
ATOM 2126 N N . ASN B 1 89 ? -11.219 30.703 16.219 1 93.44 89 ASN B N 1
ATOM 2127 C CA . ASN B 1 89 ? -11.156 31.984 16.922 1 93.44 89 ASN B CA 1
ATOM 2128 C C . ASN B 1 89 ? -11.023 33.156 15.961 1 93.44 89 ASN B C 1
ATOM 2130 O O . ASN B 1 89 ? -9.992 33.844 15.938 1 93.44 89 ASN B O 1
ATOM 2134 N N . LYS B 1 90 ? -12.125 33.312 15.109 1 91.19 90 LYS B N 1
ATOM 2135 C CA . LYS B 1 90 ? -12.297 34.375 14.133 1 91.19 90 LYS B CA 1
ATOM 2136 C C . LYS B 1 90 ? -11.562 34.062 12.836 1 91.19 90 LYS B C 1
ATOM 2138 O O . LYS B 1 90 ? -11.844 34.656 11.797 1 91.19 90 LYS B O 1
ATOM 2143 N N . LYS B 1 91 ? -10.602 33.094 12.883 1 91.81 91 LYS B N 1
ATOM 2144 C CA . LYS B 1 91 ? -9.797 32.781 11.703 1 91.81 91 LYS B CA 1
ATOM 2145 C C . LYS B 1 91 ? -10.18 31.422 11.125 1 91.81 91 LYS B C 1
ATOM 2147 O O . LYS B 1 91 ? -10.414 30.469 11.867 1 91.81 91 LYS B O 1
ATOM 2152 N N . VAL B 1 92 ? -10.312 31.391 9.82 1 94.12 92 VAL B N 1
ATOM 2153 C CA . VAL B 1 92 ? -10.531 30.141 9.109 1 94.12 92 VAL B CA 1
ATOM 2154 C C . VAL B 1 92 ? -9.477 29.984 8.008 1 94.12 92 VAL B C 1
ATOM 2156 O O . VAL B 1 92 ? -8.867 30.969 7.582 1 94.12 92 VAL B O 1
ATOM 2159 N N . ILE B 1 93 ? -9.297 28.781 7.629 1 93.88 93 ILE B N 1
ATOM 2160 C CA . ILE B 1 93 ? -8.289 28.5 6.617 1 93.88 93 ILE B CA 1
ATOM 2161 C C . ILE B 1 93 ? -8.945 27.828 5.41 1 93.88 93 ILE B C 1
ATOM 2163 O O . ILE B 1 93 ? -9.953 27.141 5.551 1 93.88 93 ILE B O 1
ATOM 2167 N N . GLY B 1 94 ? -8.398 28.094 4.199 1 91.56 94 GLY B N 1
ATOM 2168 C CA . GLY B 1 94 ? -8.844 27.359 3.029 1 91.56 94 GLY B CA 1
ATOM 2169 C C . GLY B 1 94 ? -8.742 25.859 3.189 1 91.56 94 GLY B C 1
ATOM 2170 O O . GLY B 1 94 ? -7.738 25.359 3.697 1 91.56 94 GLY B O 1
ATOM 2171 N N . LEU B 1 95 ? -9.742 25.203 2.758 1 91.06 95 LEU B N 1
ATOM 2172 C CA . LEU B 1 95 ? -9.82 23.75 2.953 1 91.06 95 LEU B CA 1
ATOM 2173 C C . LEU B 1 95 ? -8.648 23.047 2.281 1 91.06 95 LEU B C 1
ATOM 2175 O O . LEU B 1 95 ? -8.102 22.078 2.82 1 91.06 95 LEU B O 1
ATOM 2179 N N . SER B 1 96 ? -8.164 23.484 1.175 1 94 96 SER B N 1
ATOM 2180 C CA . SER B 1 96 ? -7.059 22.875 0.44 1 94 96 SER B CA 1
ATOM 2181 C C . SER B 1 96 ? -5.75 22.984 1.22 1 94 96 SER B C 1
ATOM 2183 O O . SER B 1 96 ? -4.855 22.156 1.053 1 94 96 SER B O 1
ATOM 2185 N N . LYS B 1 97 ? -5.688 24.031 2.045 1 95.81 97 LYS B N 1
ATOM 2186 C CA . LYS B 1 97 ? -4.48 24.203 2.85 1 95.81 97 LYS B CA 1
ATOM 2187 C C . LYS B 1 97 ? -4.391 23.156 3.949 1 95.81 97 LYS B C 1
ATOM 2189 O O . LYS B 1 97 ? -3.291 22.734 4.316 1 95.81 97 LYS B O 1
ATOM 2194 N N . LEU B 1 98 ? -5.555 22.75 4.469 1 96.62 98 LEU B N 1
ATOM 2195 C CA . LEU B 1 98 ? -5.543 21.656 5.434 1 96.62 98 LEU B CA 1
ATOM 2196 C C . LEU B 1 98 ? -4.984 20.375 4.805 1 96.62 98 LEU B C 1
ATOM 2198 O O . LEU B 1 98 ? -4.168 19.688 5.414 1 96.62 98 LEU B O 1
ATOM 2202 N N . ALA B 1 99 ? -5.418 20.125 3.574 1 96.25 99 ALA B N 1
ATOM 2203 C CA . ALA B 1 99 ? -4.91 18.969 2.846 1 96.25 99 ALA B CA 1
ATOM 2204 C C . ALA B 1 99 ? -3.408 19.078 2.613 1 96.25 99 ALA B C 1
ATOM 2206 O O . ALA B 1 99 ? -2.682 18.094 2.709 1 96.25 99 ALA B O 1
ATOM 2207 N N . ARG B 1 100 ? -2.959 20.266 2.359 1 96.62 100 ARG B N 1
ATOM 2208 C CA . ARG B 1 100 ? -1.537 20.484 2.117 1 96.62 100 ARG B CA 1
ATOM 2209 C C . ARG B 1 100 ? -0.727 20.297 3.395 1 96.62 100 ARG B C 1
ATOM 2211 O O . ARG B 1 100 ? 0.399 19.797 3.35 1 96.62 100 ARG B O 1
ATOM 2218 N N . ILE B 1 101 ? -1.297 20.703 4.52 1 97.88 101 ILE B N 1
ATOM 2219 C CA . ILE B 1 101 ? -0.634 20.484 5.797 1 97.88 101 ILE B CA 1
ATOM 2220 C C . ILE B 1 101 ? -0.498 18.984 6.051 1 97.88 101 ILE B C 1
ATOM 2222 O O . ILE B 1 101 ? 0.57 18.5 6.441 1 97.88 101 ILE B O 1
ATOM 2226 N N . VAL B 1 102 ? -1.572 18.266 5.781 1 98.44 102 VAL B N 1
ATOM 2227 C CA . VAL B 1 102 ? -1.538 16.812 5.918 1 98.44 102 VAL B CA 1
ATOM 2228 C C . VAL B 1 102 ? -0.442 16.234 5.027 1 98.44 102 VAL B C 1
ATOM 2230 O O . VAL B 1 102 ? 0.373 15.422 5.48 1 98.44 102 VAL B O 1
ATOM 2233 N N . GLU B 1 103 ? -0.345 16.641 3.824 1 97.31 103 GLU B N 1
ATOM 2234 C CA . GLU B 1 103 ? 0.637 16.141 2.867 1 97.31 103 GLU B CA 1
ATOM 2235 C C . GLU B 1 103 ? 2.061 16.453 3.32 1 97.31 103 GLU B C 1
ATOM 2237 O O . GLU B 1 103 ? 2.955 15.617 3.205 1 97.31 103 GLU B O 1
ATOM 2242 N N . MET B 1 104 ? 2.236 17.625 3.838 1 98.06 104 MET B N 1
ATOM 2243 C CA . MET B 1 104 ? 3.561 18.062 4.281 1 98.06 104 MET B CA 1
ATOM 2244 C C . MET B 1 104 ? 4.125 17.094 5.316 1 98.06 104 MET B C 1
ATOM 2246 O O . MET B 1 104 ? 5.285 16.688 5.23 1 98.06 104 MET B O 1
ATOM 2250 N N . PHE B 1 105 ? 3.281 16.719 6.23 1 98.56 105 PHE B N 1
ATOM 2251 C CA . PHE B 1 105 ? 3.775 15.875 7.312 1 98.56 105 PHE B CA 1
ATOM 2252 C C . PHE B 1 105 ? 3.732 14.406 6.914 1 98.56 105 PHE B C 1
ATOM 2254 O O . PHE B 1 105 ? 4.559 13.609 7.367 1 98.56 105 PHE B O 1
ATOM 2261 N N . SER B 1 106 ? 2.764 14.031 6.082 1 98.44 106 SER B N 1
ATOM 2262 C CA . SER B 1 106 ? 2.645 12.625 5.723 1 98.44 106 SER B CA 1
ATOM 2263 C C . SER B 1 106 ? 3.744 12.203 4.754 1 98.44 106 SER B C 1
ATOM 2265 O O . SER B 1 106 ? 4.133 11.039 4.711 1 98.44 106 SER B O 1
ATOM 2267 N N . ARG B 1 107 ? 4.254 13.164 3.936 1 98 107 ARG B N 1
ATOM 2268 C CA . ARG B 1 107 ? 5.316 12.875 2.98 1 98 107 ARG B CA 1
ATOM 2269 C C . ARG B 1 107 ? 6.688 12.93 3.65 1 98 107 ARG B C 1
ATOM 2271 O O . ARG B 1 107 ? 7.598 13.594 3.154 1 98 107 ARG B O 1
ATOM 2278 N N . ARG B 1 108 ? 6.797 12.273 4.77 1 98.06 108 ARG B N 1
ATOM 2279 C CA . ARG B 1 108 ? 7.977 12.047 5.594 1 98.06 108 ARG B CA 1
ATOM 2280 C C . ARG B 1 108 ? 8.016 10.609 6.113 1 98.06 108 ARG B C 1
ATOM 2282 O O . ARG B 1 108 ? 7.059 9.859 5.93 1 98.06 108 ARG B O 1
ATOM 2289 N N . LEU B 1 109 ? 9.211 10.172 6.598 1 98.19 109 LEU B N 1
ATOM 2290 C CA . LEU B 1 109 ? 9.219 8.945 7.379 1 98.19 109 LEU B CA 1
ATOM 2291 C C . LEU B 1 109 ? 8.523 9.148 8.719 1 98.19 109 LEU B C 1
ATOM 2293 O O . LEU B 1 109 ? 8.93 10 9.516 1 98.19 109 LEU B O 1
ATOM 2297 N N . GLN B 1 110 ? 7.441 8.344 8.938 1 98 110 GLN B N 1
ATOM 2298 C CA . GLN B 1 110 ? 6.543 8.75 10.016 1 98 110 GLN B CA 1
ATOM 2299 C C . GLN B 1 110 ? 6.176 7.562 10.906 1 98 110 GLN B C 1
ATOM 2301 O O . GLN B 1 110 ? 6.27 6.41 10.484 1 98 110 GLN B O 1
ATOM 2306 N N . VAL B 1 111 ? 5.883 7.812 12.109 1 98.06 111 VAL B N 1
ATOM 2307 C CA . VAL B 1 111 ? 5.023 7.059 13.023 1 98.06 111 VAL B CA 1
ATOM 2308 C C . VAL B 1 111 ? 3.646 7.711 13.086 1 98.06 111 VAL B C 1
ATOM 2310 O O . VAL B 1 111 ? 3.539 8.938 13.203 1 98.06 111 VAL B O 1
ATOM 2313 N N . GLN B 1 112 ? 2.564 6.891 12.969 1 98.44 112 GLN B N 1
ATOM 2314 C CA . GLN B 1 112 ? 1.226 7.453 12.836 1 98.44 112 GLN B CA 1
ATOM 2315 C C . GLN B 1 112 ? 0.896 8.375 14.008 1 98.44 112 GLN B C 1
ATOM 2317 O O . GLN B 1 112 ? 0.275 9.422 13.828 1 98.44 112 GLN B O 1
ATOM 2322 N N . GLU B 1 113 ? 1.343 8.008 15.195 1 98.31 113 GLU B N 1
ATOM 2323 C CA . GLU B 1 113 ? 1.109 8.82 16.391 1 98.31 113 GLU B CA 1
ATOM 2324 C C . GLU B 1 113 ? 1.754 10.195 16.25 1 98.31 113 GLU B C 1
ATOM 2326 O O . GLU B 1 113 ? 1.125 11.219 16.547 1 98.31 113 GLU B O 1
ATOM 2331 N N . ARG B 1 114 ? 2.992 10.203 15.82 1 98.25 114 ARG B N 1
ATOM 2332 C CA . ARG B 1 114 ? 3.721 11.453 15.625 1 98.25 114 ARG B CA 1
ATOM 2333 C C . ARG B 1 114 ? 3.088 12.289 14.516 1 98.25 114 ARG B C 1
ATOM 2335 O O . ARG B 1 114 ? 2.93 13.508 14.664 1 98.25 114 ARG B O 1
ATOM 2342 N N . LEU B 1 115 ? 2.729 11.617 13.461 1 98.75 115 LEU B N 1
ATOM 2343 C CA . LEU B 1 115 ? 2.078 12.281 12.344 1 98.75 115 LEU B CA 1
ATOM 2344 C C . LEU B 1 115 ? 0.813 13 12.797 1 98.75 115 LEU B C 1
ATOM 2346 O O . LEU B 1 115 ? 0.621 14.18 12.492 1 98.75 115 LEU B O 1
ATOM 2350 N N . THR B 1 116 ? -0.04 12.336 13.57 1 98.81 116 THR B N 1
ATOM 2351 C CA . THR B 1 116 ? -1.305 12.875 14.062 1 98.81 116 THR B CA 1
ATOM 2352 C C . THR B 1 116 ? -1.074 14.133 14.891 1 98.81 116 THR B C 1
ATOM 2354 O O . THR B 1 116 ? -1.729 15.156 14.672 1 98.81 116 THR B O 1
ATOM 2357 N N . LYS B 1 117 ? -0.123 14.062 15.711 1 98.81 117 LYS B N 1
ATOM 2358 C CA . LYS B 1 117 ? 0.196 15.188 16.578 1 98.81 117 LYS B CA 1
ATOM 2359 C C . LYS B 1 117 ? 0.758 16.359 15.789 1 98.81 117 LYS B C 1
ATOM 2361 O O . LYS B 1 117 ? 0.393 17.516 16.031 1 98.81 117 LYS B O 1
ATOM 2366 N N . GLN B 1 118 ? 1.666 16.078 14.898 1 98.69 118 GLN B N 1
ATOM 2367 C CA . GLN B 1 118 ? 2.285 17.109 14.078 1 98.69 118 GLN B CA 1
ATOM 2368 C C . GLN B 1 118 ? 1.233 17.906 13.32 1 98.69 118 GLN B C 1
ATOM 2370 O O . GLN B 1 118 ? 1.314 19.141 13.25 1 98.69 118 GLN B O 1
ATOM 2375 N N . ILE B 1 119 ? 0.246 17.203 12.773 1 98.75 119 ILE B N 1
ATOM 2376 C CA . ILE B 1 119 ? -0.812 17.891 12.031 1 98.75 119 ILE B CA 1
ATOM 2377 C C . ILE B 1 119 ? -1.606 18.781 12.977 1 98.75 119 ILE B C 1
ATOM 2379 O O . ILE B 1 119 ? -1.827 19.969 12.68 1 98.75 119 ILE B O 1
ATOM 2383 N N . ALA B 1 120 ? -1.97 18.281 14.125 1 98.69 120 ALA B N 1
ATOM 2384 C CA . ALA B 1 120 ? -2.762 19.031 15.094 1 98.69 120 ALA B CA 1
ATOM 2385 C C . ALA B 1 120 ? -2.012 20.281 15.562 1 98.69 120 ALA B C 1
ATOM 2387 O O . ALA B 1 120 ? -2.576 21.375 15.602 1 98.69 120 ALA B O 1
ATOM 2388 N N . VAL B 1 121 ? -0.779 20.109 15.883 1 98.62 121 VAL B N 1
ATOM 2389 C CA . VAL B 1 121 ? 0.042 21.203 16.391 1 98.62 121 VAL B CA 1
ATOM 2390 C C . VAL B 1 121 ? 0.218 22.266 15.312 1 98.62 121 VAL B C 1
ATOM 2392 O O . VAL B 1 121 ? 0.142 23.469 15.594 1 98.62 121 VAL B O 1
ATOM 2395 N N . ALA B 1 122 ? 0.445 21.812 14.141 1 98.19 122 ALA B N 1
ATOM 2396 C CA . ALA B 1 122 ? 0.627 22.734 13.031 1 98.19 122 ALA B CA 1
ATOM 2397 C C . ALA B 1 122 ? -0.619 23.594 12.828 1 98.19 122 ALA B C 1
ATOM 2399 O O . ALA B 1 122 ? -0.521 24.812 12.656 1 98.19 122 ALA B O 1
ATOM 2400 N N . ILE B 1 123 ? -1.776 22.953 12.82 1 97.44 123 ILE B N 1
ATOM 2401 C CA . ILE B 1 123 ? -3.029 23.672 12.625 1 97.44 123 ILE B CA 1
ATOM 2402 C C . ILE B 1 123 ? -3.244 24.656 13.781 1 97.44 123 ILE B C 1
ATOM 2404 O O . ILE B 1 123 ? -3.658 25.797 13.562 1 97.44 123 ILE B O 1
ATOM 2408 N N . SER B 1 124 ? -2.934 24.234 14.953 1 97.44 124 SER B N 1
ATOM 2409 C CA . SER B 1 124 ? -3.047 25.094 16.125 1 97.44 124 SER B CA 1
ATOM 2410 C C . SER B 1 124 ? -2.145 26.312 16 1 97.44 124 SER B C 1
ATOM 2412 O O . SER B 1 124 ? -2.551 27.422 16.328 1 97.44 124 SER B O 1
ATOM 2414 N N . GLU B 1 125 ? -0.986 26.031 15.539 1 96 125 GLU B N 1
ATOM 2415 C CA . GLU B 1 125 ? -0.012 27.109 15.391 1 96 125 GLU B CA 1
ATOM 2416 C C . GLU B 1 125 ? -0.464 28.125 14.344 1 96 125 GLU B C 1
ATOM 2418 O O . GLU B 1 125 ? -0.365 29.328 14.555 1 96 125 GLU B O 1
ATOM 2423 N N . VAL B 1 126 ? -1.007 27.672 13.312 1 94.12 126 VAL B N 1
ATOM 2424 C CA . VAL B 1 126 ? -1.317 28.516 12.164 1 94.12 126 VAL B CA 1
ATOM 2425 C C . VAL B 1 126 ? -2.607 29.297 12.414 1 94.12 126 VAL B C 1
ATOM 2427 O O . VAL B 1 126 ? -2.695 30.484 12.117 1 94.12 126 VAL B O 1
ATOM 2430 N N . LEU B 1 127 ? -3.59 28.703 13.039 1 94.12 127 LEU B N 1
ATOM 2431 C CA . LEU B 1 127 ? -4.922 29.281 13.102 1 94.12 127 LEU B CA 1
ATOM 2432 C C . LEU B 1 127 ? -5.191 29.875 14.484 1 94.12 127 LEU B C 1
ATOM 2434 O O . LEU B 1 127 ? -6.105 30.672 14.656 1 94.12 127 LEU B O 1
ATOM 2438 N N . GLN B 1 128 ? -4.375 29.359 15.477 1 95.19 128 GLN B N 1
ATOM 2439 C CA . GLN B 1 128 ? -4.613 29.734 16.859 1 95.19 128 GLN B CA 1
ATOM 2440 C C . GLN B 1 128 ? -6.094 29.625 17.219 1 95.19 128 GLN B C 1
ATOM 2442 O O . GLN B 1 128 ? -6.688 30.562 17.766 1 95.19 128 GLN B O 1
ATOM 2447 N N . PRO B 1 129 ? -6.633 28.484 16.875 1 96.88 129 PRO B N 1
ATOM 2448 C CA . PRO B 1 129 ? -8.055 28.266 17.172 1 96.88 129 PRO B CA 1
ATOM 2449 C C . PRO B 1 129 ? -8.305 28.031 18.656 1 96.88 129 PRO B C 1
ATOM 2451 O O . PRO B 1 129 ? -7.359 27.922 19.438 1 96.88 129 PRO B O 1
ATOM 2454 N N . LEU B 1 130 ? -9.586 27.984 19.062 1 96.81 130 LEU B N 1
ATOM 2455 C CA . LEU B 1 130 ? -9.93 27.641 20.438 1 96.81 130 LEU B CA 1
ATOM 2456 C C . LEU B 1 130 ? -9.602 26.172 20.719 1 96.81 130 LEU B C 1
ATOM 2458 O O . LEU B 1 130 ? -9.297 25.812 21.859 1 96.81 130 LEU B O 1
ATOM 2462 N N . GLY B 1 131 ? -9.664 25.344 19.703 1 97.19 131 GLY B N 1
ATOM 2463 C CA . GLY B 1 131 ? -9.352 23.922 19.797 1 97.19 131 GLY B CA 1
ATOM 2464 C C . GLY B 1 131 ? -9.188 23.25 18.453 1 97.19 131 GLY B C 1
ATOM 2465 O O . GLY B 1 131 ? -9.68 23.75 17.438 1 97.19 131 GLY B O 1
ATOM 2466 N N . VAL B 1 132 ? -8.438 22.203 18.453 1 97.81 132 VAL B N 1
ATOM 2467 C CA . VAL B 1 132 ? -8.203 21.406 17.25 1 97.81 132 VAL B CA 1
ATOM 2468 C C . VAL B 1 132 ? -8.273 19.922 17.578 1 97.81 132 VAL B C 1
ATOM 2470 O O . VAL B 1 132 ? -7.828 19.5 18.641 1 97.81 132 VAL B O 1
ATOM 2473 N N . ALA B 1 133 ? -8.914 19.188 16.609 1 98.25 133 ALA B N 1
ATOM 2474 C CA . ALA B 1 133 ? -8.945 17.734 16.703 1 98.25 133 ALA B CA 1
ATOM 2475 C C . ALA B 1 133 ? -8.508 17.094 15.391 1 98.25 133 ALA B C 1
ATOM 2477 O O . ALA B 1 133 ? -8.969 17.5 14.312 1 98.25 133 ALA B O 1
ATOM 2478 N N . VAL B 1 134 ? -7.621 16.125 15.516 1 98.5 134 VAL B N 1
ATOM 2479 C CA . VAL B 1 134 ? -7.176 15.367 14.359 1 98.5 134 VAL B CA 1
ATOM 2480 C C . VAL B 1 134 ? -7.316 13.867 14.633 1 98.5 134 VAL B C 1
ATOM 2482 O O . VAL B 1 134 ? -6.922 13.391 15.695 1 98.5 134 VAL B O 1
ATOM 2485 N N . VAL B 1 135 ? -7.957 13.203 13.742 1 98.19 135 VAL B N 1
ATOM 2486 C CA . VAL B 1 135 ? -8.055 11.75 13.773 1 98.19 135 VAL B CA 1
ATOM 2487 C C . VAL B 1 135 ? -7.449 11.156 12.5 1 98.19 135 VAL B C 1
ATOM 2489 O O . VAL B 1 135 ? -7.75 11.617 11.398 1 98.19 135 VAL B O 1
ATOM 2492 N N . VAL B 1 136 ? -6.555 10.188 12.68 1 98.19 136 VAL B N 1
ATOM 2493 C CA . VAL B 1 136 ? -5.961 9.484 11.547 1 98.19 136 VAL B CA 1
ATOM 2494 C C . VAL B 1 136 ? -6.328 8 11.609 1 98.19 136 VAL B C 1
ATOM 2496 O O . VAL B 1 136 ? -6.16 7.355 12.648 1 98.19 136 VAL B O 1
ATOM 2499 N N . GLU B 1 137 ? -6.891 7.488 10.609 1 97.5 137 GLU B N 1
ATOM 2500 C CA . GLU B 1 137 ? -7.133 6.062 10.414 1 97.5 137 GLU B CA 1
ATOM 2501 C C . GLU B 1 137 ? -6.324 5.523 9.234 1 97.5 137 GLU B C 1
ATOM 2503 O O . GLU B 1 137 ? -6.414 6.051 8.117 1 97.5 137 GLU B O 1
ATOM 2508 N N . ALA B 1 138 ? -5.547 4.52 9.531 1 97.12 138 ALA B N 1
ATOM 2509 C CA . ALA B 1 138 ? -4.656 4.082 8.461 1 97.12 138 ALA B CA 1
ATOM 2510 C C . ALA B 1 138 ? -4.457 2.57 8.5 1 97.12 138 ALA B C 1
ATOM 2512 O O . ALA B 1 138 ? -4.691 1.933 9.531 1 97.12 138 ALA B O 1
ATOM 2513 N N . CYS B 1 139 ? -4.184 2.045 7.355 1 95.44 139 CYS B N 1
ATOM 2514 C CA . CYS B 1 139 ? -3.725 0.672 7.176 1 95.44 139 CYS B CA 1
ATOM 2515 C C . CYS B 1 139 ? -2.227 0.629 6.895 1 95.44 139 CYS B C 1
ATOM 2517 O O . CYS B 1 139 ? -1.734 1.337 6.016 1 95.44 139 CYS B O 1
ATOM 2519 N N . HIS B 1 140 ? -1.557 -0.146 7.703 1 96.5 140 HIS B N 1
ATOM 2520 C CA . HIS B 1 140 ? -0.109 -0.271 7.57 1 96.5 140 HIS B CA 1
ATOM 2521 C C . HIS B 1 140 ? 0.265 -1.493 6.738 1 96.5 140 HIS B C 1
ATOM 2523 O O . HIS B 1 140 ? 0.093 -2.629 7.188 1 96.5 140 HIS B O 1
ATOM 2529 N N . MET B 1 141 ? 0.895 -1.257 5.617 1 94.81 141 MET B N 1
ATOM 2530 C CA . MET B 1 141 ? 1.23 -2.35 4.707 1 94.81 141 MET B CA 1
ATOM 2531 C C . MET B 1 141 ? 2.305 -3.248 5.309 1 94.81 141 MET B C 1
ATOM 2533 O O . MET B 1 141 ? 2.4 -4.426 4.961 1 94.81 141 MET B O 1
ATOM 2537 N N . CYS B 1 142 ? 3.129 -2.713 6.234 1 94.19 142 CYS B N 1
ATOM 2538 C CA . CYS B 1 142 ? 4.137 -3.539 6.891 1 94.19 142 CYS B CA 1
ATOM 2539 C C . CYS B 1 142 ? 3.482 -4.609 7.758 1 94.19 142 CYS B C 1
ATOM 2541 O O . CYS B 1 142 ? 4.078 -5.656 8.016 1 94.19 142 CYS B O 1
ATOM 2543 N N . MET B 1 143 ? 2.252 -4.363 8.156 1 91.44 143 MET B N 1
ATOM 2544 C CA . MET B 1 143 ? 1.505 -5.34 8.945 1 91.44 143 MET B CA 1
ATOM 2545 C C . MET B 1 143 ? 0.68 -6.25 8.039 1 91.44 143 MET B C 1
ATOM 2547 O O . MET B 1 143 ? 0.379 -7.387 8.406 1 91.44 143 MET B O 1
ATOM 2551 N N . VAL B 1 144 ? 0.346 -5.711 6.918 1 91.19 144 VAL B N 1
ATOM 2552 C CA . VAL B 1 144 ? -0.567 -6.414 6.023 1 91.19 144 VAL B CA 1
ATOM 2553 C C . VAL B 1 144 ? 0.223 -7.348 5.113 1 91.19 144 VAL B C 1
ATOM 2555 O O . VAL B 1 144 ? -0.199 -8.477 4.855 1 91.19 144 VAL B O 1
ATOM 2558 N N . MET B 1 145 ? 1.418 -6.949 4.707 1 92.44 145 MET B N 1
ATOM 2559 C CA . MET B 1 145 ? 2.107 -7.633 3.615 1 92.44 145 MET B CA 1
ATOM 2560 C C . MET B 1 145 ? 3.143 -8.617 4.156 1 92.44 145 MET B C 1
ATOM 2562 O O . MET B 1 145 ? 3.674 -9.438 3.408 1 92.44 145 MET B O 1
ATOM 2566 N N . ARG B 1 146 ? 3.34 -8.461 5.383 1 87.94 146 ARG B N 1
ATOM 2567 C CA . ARG B 1 146 ? 4.387 -9.328 5.918 1 87.94 146 ARG B CA 1
ATOM 2568 C C . ARG B 1 146 ? 4.062 -9.766 7.344 1 87.94 146 ARG B C 1
ATOM 2570 O O . ARG B 1 146 ? 3.16 -9.211 7.977 1 87.94 146 ARG B O 1
ATOM 2577 N N . GLY B 1 147 ? 4.805 -10.758 7.719 1 81.75 147 GLY B N 1
ATOM 2578 C CA . GLY B 1 147 ? 4.602 -11.234 9.078 1 81.75 147 GLY B CA 1
ATOM 2579 C C . GLY B 1 147 ? 3.305 -12 9.258 1 81.75 147 GLY B C 1
ATOM 2580 O O . GLY B 1 147 ? 3.023 -12.938 8.516 1 81.75 147 GLY B O 1
ATOM 2581 N N . VAL B 1 148 ? 2.504 -11.656 10.266 1 73.5 148 VAL B N 1
ATOM 2582 C CA . VAL B 1 148 ? 1.259 -12.344 10.594 1 73.5 148 VAL B CA 1
ATOM 2583 C C . VAL B 1 148 ? 0.188 -12 9.562 1 73.5 148 VAL B C 1
ATOM 2585 O O . VAL B 1 148 ? -0.827 -12.688 9.453 1 73.5 148 VAL B O 1
ATOM 2588 N N . GLN B 1 149 ? 0.47 -11.094 8.656 1 77.19 149 GLN B N 1
ATOM 2589 C CA . GLN B 1 149 ? -0.374 -10.648 7.551 1 77.19 149 GLN B CA 1
ATOM 2590 C C . GLN B 1 149 ? -1.813 -10.43 8.008 1 77.19 149 GLN B C 1
ATOM 2592 O O . GLN B 1 149 ? -2.705 -11.203 7.66 1 77.19 149 GLN B O 1
ATOM 2597 N N . LYS B 1 150 ? -2.068 -9.453 8.828 1 79.94 150 LYS B N 1
ATOM 2598 C CA . LYS B 1 150 ? -3.4 -9.039 9.266 1 79.94 150 LYS B CA 1
ATOM 2599 C C . LYS B 1 150 ? -4.062 -8.133 8.234 1 79.94 150 LYS B C 1
ATOM 2601 O O . LYS B 1 150 ? -4.039 -6.906 8.375 1 79.94 150 LYS B O 1
ATOM 2606 N N . ILE B 1 151 ? -4.75 -8.648 7.32 1 80.44 151 ILE B N 1
ATOM 2607 C CA . ILE B 1 151 ? -5.195 -7.973 6.105 1 80.44 151 ILE B CA 1
ATOM 2608 C C . ILE B 1 151 ? -6.254 -6.93 6.453 1 80.44 151 ILE B C 1
ATOM 2610 O O . ILE B 1 151 ? -6.359 -5.895 5.789 1 80.44 151 ILE B O 1
ATOM 2614 N N . ASN B 1 152 ? -6.922 -7.109 7.578 1 82.69 152 ASN B N 1
ATOM 2615 C CA . ASN B 1 152 ? -8.016 -6.191 7.883 1 82.69 152 ASN B CA 1
ATOM 2616 C C . ASN B 1 152 ? -7.656 -5.246 9.023 1 82.69 152 ASN B C 1
ATOM 2618 O O . ASN B 1 152 ? -8.508 -4.496 9.5 1 82.69 152 ASN B O 1
ATOM 2622 N N . ALA B 1 153 ? -6.414 -5.254 9.344 1 89.06 153 ALA B N 1
ATOM 2623 C CA . ALA B 1 153 ? -6.012 -4.434 10.484 1 89.06 153 ALA B CA 1
ATOM 2624 C C . ALA B 1 153 ? -5.961 -2.955 10.102 1 89.06 153 ALA B C 1
ATOM 2626 O O . ALA B 1 153 ? -5.441 -2.598 9.047 1 89.06 153 ALA B O 1
ATOM 2627 N N . THR B 1 154 ? -6.617 -2.152 10.938 1 94.12 154 THR B N 1
ATOM 2628 C CA . THR B 1 154 ? -6.551 -0.7 10.82 1 94.12 154 THR B CA 1
ATOM 2629 C C . THR B 1 154 ? -6.164 -0.065 12.156 1 94.12 154 THR B C 1
ATOM 2631 O O . THR B 1 154 ? -6.48 -0.601 13.219 1 94.12 154 THR B O 1
ATOM 2634 N N . THR B 1 155 ? -5.434 1.019 12.102 1 96.38 155 THR B N 1
ATOM 2635 C CA . THR B 1 155 ? -5.012 1.761 13.281 1 96.38 155 THR B CA 1
ATOM 2636 C C . THR B 1 155 ? -5.641 3.15 13.297 1 96.38 155 THR B C 1
ATOM 2638 O O . THR B 1 155 ? -5.703 3.824 12.273 1 96.38 155 THR B O 1
ATOM 2641 N N . MET B 1 156 ? -6.156 3.498 14.453 1 97.06 156 MET B N 1
ATOM 2642 C CA . MET B 1 156 ? -6.707 4.84 14.641 1 97.06 156 MET B CA 1
ATOM 2643 C C . MET B 1 156 ? -5.93 5.605 15.703 1 97.06 156 MET B C 1
ATOM 2645 O O . MET B 1 156 ? -5.625 5.066 16.766 1 97.06 156 MET B O 1
ATOM 2649 N N . THR B 1 157 ? -5.48 6.82 15.406 1 98.12 157 THR B N 1
ATOM 2650 C CA . THR B 1 157 ? -4.84 7.734 16.344 1 98.12 157 THR B CA 1
ATOM 2651 C C . THR B 1 157 ? -5.559 9.078 16.359 1 98.12 157 THR B C 1
ATOM 2653 O O . THR B 1 157 ? -6.215 9.453 15.391 1 98.12 157 THR B O 1
ATOM 2656 N N . SER B 1 158 ? -5.535 9.766 17.484 1 97.56 158 SER B N 1
ATOM 2657 C CA . SER B 1 158 ? -6.168 11.078 17.609 1 97.56 158 SER B CA 1
ATOM 2658 C C . SER B 1 158 ? -5.316 12.031 18.438 1 97.56 158 SER B C 1
ATOM 2660 O O . SER B 1 158 ? -4.484 11.594 19.234 1 97.56 158 SER B O 1
ATOM 2662 N N . CYS B 1 159 ? -5.414 13.258 18.172 1 98.31 159 CYS B N 1
ATOM 2663 C CA . CYS B 1 159 ? -4.832 14.352 18.953 1 98.31 159 CYS B CA 1
ATOM 2664 C C . CYS B 1 159 ? -5.816 15.508 19.078 1 98.31 159 CYS B C 1
ATOM 2666 O O . CYS B 1 159 ? -6.34 16 18.094 1 98.31 159 CYS B O 1
ATOM 2668 N N . MET B 1 160 ? -6.078 15.836 20.344 1 97.5 160 MET B N 1
ATOM 2669 C CA . MET B 1 160 ? -6.977 16.938 20.656 1 97.5 160 MET B CA 1
ATOM 2670 C C . MET B 1 160 ? -6.234 18.047 21.406 1 97.5 160 MET B C 1
ATOM 2672 O O . MET B 1 160 ? -5.426 17.781 22.281 1 97.5 160 MET B O 1
ATOM 2676 N N . LEU B 1 161 ? -6.488 19.203 21 1 97.88 161 LEU B N 1
ATOM 2677 C CA . LEU B 1 161 ? -5.883 20.375 21.641 1 97.88 161 LEU B CA 1
ATOM 2678 C C . LEU B 1 161 ? -6.945 21.406 22.016 1 97.88 161 LEU B C 1
ATOM 2680 O O . LEU B 1 161 ? -8.031 21.422 21.438 1 97.88 161 LEU B O 1
ATOM 2684 N N . GLY B 1 162 ? -6.664 22.281 23.016 1 97.19 162 GLY B N 1
ATOM 2685 C CA . GLY B 1 162 ? -7.582 23.344 23.422 1 97.19 162 GLY B CA 1
ATOM 2686 C C . GLY B 1 162 ? -8.898 22.812 23.953 1 97.19 162 GLY B C 1
ATOM 2687 O O . GLY B 1 162 ? -8.93 21.844 24.719 1 97.19 162 GLY B O 1
ATOM 2688 N N . VAL B 1 163 ? -9.969 23.5 23.578 1 95.75 163 VAL B N 1
ATOM 2689 C CA . VAL B 1 163 ? -11.281 23.203 24.141 1 95.75 163 VAL B CA 1
ATOM 2690 C C . VAL B 1 163 ? -11.711 21.797 23.734 1 95.75 163 VAL B C 1
ATOM 2692 O O . VAL B 1 163 ? -12.508 21.156 24.438 1 95.75 163 VAL B O 1
ATOM 2695 N N . LEU B 1 164 ? -11.203 21.297 22.672 1 94.81 164 LEU B N 1
ATOM 2696 C CA . LEU B 1 164 ? -11.586 19.953 22.234 1 94.81 164 LEU B CA 1
ATOM 2697 C C . LEU B 1 164 ? -10.914 18.891 23.094 1 94.81 164 LEU B C 1
ATOM 2699 O O . LEU B 1 164 ? -11.352 17.734 23.094 1 94.81 164 LEU B O 1
ATOM 2703 N N . ARG B 1 165 ? -9.898 19.25 23.688 1 94.19 165 ARG B N 1
ATOM 2704 C CA . ARG B 1 165 ? -9.281 18.359 24.672 1 94.19 165 ARG B CA 1
ATOM 2705 C C . ARG B 1 165 ? -9.984 18.453 26.016 1 94.19 165 ARG B C 1
ATOM 2707 O O . ARG B 1 165 ? -10.227 17.438 26.672 1 94.19 165 ARG B O 1
ATOM 2714 N N . ASP B 1 166 ? -10.43 19.641 26.344 1 94.69 166 ASP B N 1
ATOM 2715 C CA . ASP B 1 166 ? -10.828 19.938 27.719 1 94.69 166 ASP B CA 1
ATOM 2716 C C . ASP B 1 166 ? -12.336 19.797 27.906 1 94.69 166 ASP B C 1
ATOM 2718 O O . ASP B 1 166 ? -12.82 19.562 29.016 1 94.69 166 ASP B O 1
ATOM 2722 N N . ASP B 1 167 ? -13.102 20 26.859 1 93.75 167 ASP B N 1
ATOM 2723 C CA . ASP B 1 167 ? -14.562 19.969 26.906 1 93.75 167 ASP B CA 1
ATOM 2724 C C . ASP B 1 167 ? -15.117 18.719 26.234 1 93.75 167 ASP B C 1
ATOM 2726 O O . ASP B 1 167 ? -15.078 18.609 25 1 93.75 167 ASP B O 1
ATOM 2730 N N . ALA B 1 168 ? -15.734 17.922 27 1 92.56 168 ALA B N 1
ATOM 2731 C CA . ALA B 1 168 ? -16.219 16.641 26.516 1 92.56 168 ALA B CA 1
ATOM 2732 C C . ALA B 1 168 ? -17.328 16.828 25.484 1 92.56 168 ALA B C 1
ATOM 2734 O O . ALA B 1 168 ? -17.406 16.078 24.5 1 92.56 168 ALA B O 1
ATOM 2735 N N . LYS B 1 169 ? -18.125 17.719 25.703 1 91.44 169 LYS B N 1
ATOM 2736 C CA . LYS B 1 169 ? -19.25 17.953 24.781 1 91.44 169 LYS B CA 1
ATOM 2737 C C . LYS B 1 169 ? -18.734 18.312 23.391 1 91.44 169 LYS B C 1
ATOM 2739 O O . LYS B 1 169 ? -19.203 17.75 22.391 1 91.44 169 LYS B O 1
ATOM 2744 N N . THR B 1 170 ? -17.828 19.203 23.359 1 89.19 170 THR B N 1
ATOM 2745 C CA . THR B 1 170 ? -17.266 19.656 22.094 1 89.19 170 THR B CA 1
ATOM 2746 C C . THR B 1 170 ? -16.516 18.5 21.391 1 89.19 170 THR B C 1
ATOM 2748 O O . THR B 1 170 ? -16.641 18.328 20.188 1 89.19 170 THR B O 1
ATOM 2751 N N . ARG B 1 171 ? -15.852 17.734 22.172 1 90.69 171 ARG B N 1
ATOM 2752 C CA . ARG B 1 171 ? -15.125 16.578 21.656 1 90.69 171 ARG B CA 1
ATOM 2753 C C . ARG B 1 171 ? -16.078 15.547 21.062 1 90.69 171 ARG B C 1
ATOM 2755 O O . ARG B 1 171 ? -15.844 15.031 19.969 1 90.69 171 ARG B O 1
ATOM 2762 N N . ASP B 1 172 ? -17.156 15.312 21.734 1 91.12 172 ASP B N 1
ATOM 2763 C CA . ASP B 1 172 ? -18.141 14.336 21.281 1 91.12 172 ASP B CA 1
ATOM 2764 C C . ASP B 1 172 ? -18.797 14.781 19.969 1 91.12 172 ASP B C 1
ATOM 2766 O O . ASP B 1 172 ? -19.109 13.945 19.109 1 91.12 172 ASP B O 1
ATOM 2770 N N . GLU B 1 173 ? -19 16.016 19.875 1 86.88 173 GLU B N 1
ATOM 2771 C CA . GLU B 1 173 ? -19.547 16.547 18.625 1 86.88 173 GLU B CA 1
ATOM 2772 C C . GLU B 1 173 ? -18.641 16.203 17.438 1 86.88 173 GLU B C 1
ATOM 2774 O O . GLU B 1 173 ? -19.125 15.758 16.406 1 86.88 173 GLU B O 1
ATOM 2779 N N . PHE B 1 174 ? -17.391 16.422 17.656 1 90.12 174 PHE B N 1
ATOM 2780 C CA . PHE B 1 174 ? -16.422 16.125 16.609 1 90.12 174 PHE B CA 1
ATOM 2781 C C . PHE B 1 174 ? -16.422 14.625 16.281 1 90.12 174 PHE B C 1
ATOM 2783 O O . PHE B 1 174 ? -16.547 14.242 15.125 1 90.12 174 PHE B O 1
ATOM 2790 N N . LEU B 1 175 ? -16.422 13.797 17.266 1 90.12 175 LEU B N 1
ATOM 2791 C CA . LEU B 1 175 ? -16.312 12.359 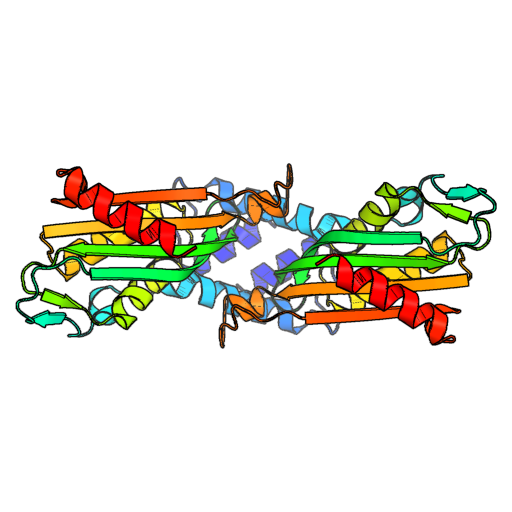17.062 1 90.12 175 LEU B CA 1
ATOM 2792 C C . LEU B 1 175 ? -17.578 11.805 16.406 1 90.12 175 LEU B C 1
ATOM 2794 O O . LEU B 1 175 ? -17.5 10.93 15.547 1 90.12 175 LEU B O 1
ATOM 2798 N N . ASN B 1 176 ? -18.641 12.344 16.75 1 88 176 ASN B N 1
ATOM 2799 C CA . ASN B 1 176 ? -19.906 11.898 16.188 1 88 176 ASN B CA 1
ATOM 2800 C C . ASN B 1 176 ? -20.031 12.266 14.703 1 88 176 ASN B C 1
ATOM 2802 O O . ASN B 1 176 ? -20.547 11.492 13.906 1 88 176 ASN B O 1
ATOM 2806 N N . LEU B 1 177 ? -19.516 13.367 14.375 1 81.44 177 LEU B N 1
ATOM 2807 C CA . LEU B 1 177 ? -19.609 13.844 13.008 1 81.44 177 LEU B CA 1
ATOM 2808 C C . LEU B 1 177 ? -18.641 13.102 12.094 1 81.44 177 LEU B C 1
ATOM 2810 O O . LEU B 1 177 ? -18.906 12.914 10.906 1 81.44 177 LEU B O 1
ATOM 2814 N N . THR B 1 178 ? -17.531 12.688 12.68 1 82.5 178 THR B N 1
ATOM 2815 C CA . THR B 1 178 ? -16.516 11.992 11.891 1 82.5 178 THR B CA 1
ATOM 2816 C C . THR B 1 178 ? -16.906 10.531 11.68 1 82.5 178 THR B C 1
ATOM 2818 O O . THR B 1 178 ? -16.531 9.922 10.672 1 82.5 178 THR B O 1
ATOM 2821 N N . LYS B 1 179 ? -17.625 9.898 12.547 1 75.31 179 LYS B N 1
ATOM 2822 C CA . LYS B 1 179 ? -18.094 8.516 12.422 1 75.31 179 LYS B CA 1
ATOM 2823 C C . LYS B 1 179 ? -19.141 8.391 11.328 1 75.31 179 LYS B C 1
ATOM 2825 O O . LYS B 1 179 ? -19.203 7.379 10.625 1 75.31 179 LYS B O 1
ATOM 2830 N N . ARG B 1 180 ? -19.906 9.312 11.148 1 63.62 180 ARG B N 1
ATOM 2831 C CA . ARG B 1 180 ? -21.031 9.258 10.211 1 63.62 180 ARG B CA 1
ATOM 2832 C C . ARG B 1 180 ? -20.531 9.281 8.766 1 63.62 180 ARG B C 1
ATOM 2834 O O . ARG B 1 180 ? -21.25 8.867 7.855 1 63.62 180 ARG B O 1
ATOM 2841 N N . GLN B 1 181 ? -19.422 9.656 8.602 1 59.56 181 GLN B N 1
ATOM 2842 C CA . GLN B 1 181 ? -18.953 9.805 7.223 1 59.56 181 GLN B CA 1
ATOM 2843 C C . GLN B 1 181 ? -18.266 8.531 6.738 1 59.56 181 GLN B C 1
ATOM 2845 O O . GLN B 1 181 ? -17.875 8.43 5.574 1 59.56 181 GLN B O 1
ATOM 2850 N N . LYS B 1 182 ? -18.391 7.504 7.352 1 52.34 182 LYS B N 1
ATOM 2851 C CA . LYS B 1 182 ? -17.859 6.227 6.867 1 52.34 182 LYS B CA 1
ATOM 2852 C C . LYS B 1 182 ? -18.906 5.504 6.008 1 52.34 182 LYS B C 1
ATOM 2854 O O . LYS B 1 182 ? -20.094 5.586 6.27 1 52.34 182 LYS B O 1
#